Protein AF-A0A3Q4MIQ1-F1 (afdb_monomer)

Mean predicted aligned error: 19.81 Å

Foldseek 3Di:
DDDDDDDDDDDDDDDDDDDDDPPVVVVVVVVVVVVVVVVVVVVVVVVVVVVVVVVVLLVVQVVQQVVLVVVVVVLVVCVVDVPDPDDDDDDDDDDDDDDDDDDPPPPDDPDPVPDDPVCNPPPPPDDDDPDDPPPPPPVCVVVPPPPPVPPPPPPPVPQPQQALVNCDVVLVVLADQDPVSWAADPPPFFAALAPRGGTPGRWATAQPVPDHGNNQTHGNNCCCAAPNDGRNVRSNDNNRHGCVRVVQDQHQVSQVVSSHHRNPDCSVVCVVVVHRHNSVVSVD

Structure (mmCIF, N/CA/C/O backbone):
data_AF-A0A3Q4MIQ1-F1
#
_entry.id   AF-A0A3Q4MIQ1-F1
#
loop_
_atom_site.group_PDB
_atom_site.id
_atom_site.type_symbol
_atom_site.label_atom_id
_atom_site.label_alt_id
_atom_site.label_comp_id
_atom_site.label_asym_id
_atom_site.label_entity_id
_atom_site.label_seq_id
_atom_site.pdbx_PDB_ins_code
_atom_site.Cartn_x
_atom_site.Cartn_y
_atom_site.Cartn_z
_atom_site.occupancy
_atom_site.B_iso_or_equiv
_atom_site.auth_seq_id
_atom_site.auth_comp_id
_atom_site.auth_asym_id
_atom_site.auth_atom_id
_atom_site.pdbx_PDB_model_num
ATOM 1 N N . SER A 1 1 ? -70.141 -36.303 69.736 1.00 29.30 1 SER A N 1
ATOM 2 C CA . SER A 1 1 ? -71.128 -37.327 69.338 1.00 29.30 1 SER A CA 1
ATOM 3 C C . SER A 1 1 ? -71.138 -37.458 67.822 1.00 29.30 1 SER A C 1
ATOM 5 O O . SER A 1 1 ? -70.907 -36.452 67.170 1.00 29.30 1 SER A O 1
ATOM 7 N N . PRO A 1 2 ? -71.245 -38.686 67.291 1.00 46.91 2 PRO A N 1
ATOM 8 C CA . PRO A 1 2 ? -70.186 -39.400 66.544 1.00 46.91 2 PRO A CA 1
ATOM 9 C C . PRO A 1 2 ? -70.619 -39.676 65.075 1.00 46.91 2 PRO A C 1
ATOM 11 O O . PRO A 1 2 ? -71.651 -39.154 64.682 1.00 46.91 2 PRO A O 1
ATOM 14 N N . LYS A 1 3 ? -69.952 -40.396 64.152 1.00 35.66 3 LYS A N 1
ATOM 15 C CA . LYS A 1 3 ? -69.044 -41.579 64.092 1.00 35.66 3 LYS A CA 1
ATOM 16 C C . LYS A 1 3 ? -68.241 -41.460 62.758 1.00 35.66 3 LYS A C 1
ATOM 18 O O . LYS A 1 3 ? -68.811 -40.942 61.808 1.00 35.66 3 LYS A O 1
ATOM 23 N N . LYS A 1 4 ? -66.924 -41.685 62.594 1.00 35.41 4 LYS A N 1
ATOM 24 C CA . LYS A 1 4 ? -66.044 -42.885 62.690 1.00 35.41 4 LYS A CA 1
ATOM 25 C C . LYS A 1 4 ? -66.488 -44.128 61.892 1.00 35.41 4 LYS A C 1
ATOM 27 O O . LYS A 1 4 ? -67.477 -44.724 62.283 1.00 35.41 4 LYS A O 1
ATOM 32 N N . GLU A 1 5 ? -65.689 -44.509 60.878 1.00 34.00 5 GLU A N 1
ATOM 33 C CA . GLU A 1 5 ? -65.002 -45.817 60.637 1.00 34.00 5 GLU A CA 1
ATOM 34 C C . GLU A 1 5 ? -64.254 -45.740 59.265 1.00 34.00 5 GLU A C 1
ATOM 36 O O . GLU A 1 5 ? -64.870 -45.319 58.294 1.00 34.00 5 GLU A O 1
ATOM 41 N N . THR A 1 6 ? -62.909 -45.777 59.099 1.00 33.66 6 THR A N 1
ATOM 42 C CA . THR A 1 6 ? -61.871 -46.862 59.173 1.00 33.66 6 THR A CA 1
ATOM 43 C C . THR A 1 6 ? -62.189 -48.102 58.326 1.00 33.66 6 THR A C 1
ATOM 45 O O . THR A 1 6 ? -63.330 -48.523 58.357 1.00 33.66 6 THR A O 1
ATOM 48 N N . GLN A 1 7 ? -61.312 -48.816 57.601 1.00 33.75 7 GLN A N 1
ATOM 49 C CA . GLN A 1 7 ? -59.876 -48.862 57.219 1.00 33.75 7 GLN A CA 1
ATOM 50 C C . GLN A 1 7 ? -59.818 -49.822 55.980 1.00 33.75 7 GLN A C 1
ATOM 52 O O . GLN A 1 7 ? -60.809 -50.479 55.698 1.00 33.75 7 GLN A O 1
ATOM 57 N N . GLU A 1 8 ? -58.785 -49.897 55.128 1.00 31.19 8 GLU A N 1
ATOM 58 C CA . GLU A 1 8 ? -57.682 -50.875 55.251 1.00 31.19 8 GLU A CA 1
ATOM 59 C C . GLU A 1 8 ? -56.660 -50.753 54.091 1.00 31.19 8 GLU A C 1
ATOM 61 O O . GLU A 1 8 ? -56.985 -50.390 52.962 1.00 31.19 8 GLU A O 1
ATOM 66 N N . LYS A 1 9 ? -55.398 -51.087 54.399 1.00 37.50 9 LYS A N 1
ATOM 67 C CA . LYS A 1 9 ? -54.238 -51.204 53.495 1.00 37.50 9 LYS A CA 1
ATOM 68 C C . LYS A 1 9 ? -54.121 -52.629 52.936 1.00 37.50 9 LYS A C 1
ATOM 70 O O . LYS A 1 9 ? -54.331 -53.571 53.687 1.00 37.50 9 LYS A O 1
ATOM 75 N N . SER A 1 10 ? -53.547 -52.805 51.740 1.00 30.12 10 SER A N 1
ATOM 76 C CA . SER A 1 10 ? -52.655 -53.951 51.455 1.00 30.12 10 SER A CA 1
ATOM 77 C C . SER A 1 10 ? -51.733 -53.718 50.240 1.00 30.12 10 SER A C 1
ATOM 79 O O . SER A 1 10 ? -51.959 -52.847 49.410 1.00 30.12 10 SER A O 1
ATOM 81 N N . VAL A 1 11 ? -50.611 -54.446 50.226 1.00 33.50 11 VAL A N 1
ATOM 82 C CA . VAL A 1 11 ? -49.340 -54.231 49.498 1.00 33.50 11 VAL A CA 1
ATOM 83 C C . VAL A 1 11 ? -49.105 -55.371 48.478 1.00 33.50 11 VAL A C 1
ATOM 85 O O . VAL A 1 11 ? -49.611 -56.464 48.717 1.00 33.50 11 VAL A O 1
ATOM 88 N N . LYS A 1 12 ? -48.187 -55.165 47.496 1.00 31.12 12 LYS A N 1
ATOM 89 C CA . LYS A 1 12 ? -47.403 -56.138 46.649 1.00 31.12 12 LYS A CA 1
ATOM 90 C C . LYS A 1 12 ? -47.970 -56.335 45.219 1.00 31.12 12 LYS A C 1
ATOM 92 O O . LYS A 1 12 ? -49.168 -56.486 45.091 1.00 31.12 12 LYS A O 1
ATOM 97 N N . LYS A 1 13 ? -47.241 -56.392 44.081 1.00 31.81 13 LYS A N 1
ATOM 98 C CA . LYS A 1 13 ? -45.825 -56.624 43.656 1.00 31.81 13 LYS A CA 1
ATOM 99 C C . LYS A 1 13 ? -45.677 -56.216 42.152 1.00 31.81 13 LYS A C 1
ATOM 101 O O . LYS A 1 13 ? -46.689 -56.243 41.459 1.00 31.81 13 LYS A O 1
ATOM 106 N N . PRO A 1 14 ? -44.468 -55.963 41.597 1.00 36.38 14 PRO A N 1
ATOM 107 C CA . PRO A 1 14 ? -44.257 -55.797 40.151 1.00 36.38 14 PRO A CA 1
ATOM 108 C C . PRO A 1 14 ? -43.942 -57.138 39.451 1.00 36.38 14 PRO A C 1
ATOM 110 O O . PRO A 1 14 ? -43.205 -57.969 39.989 1.00 36.38 14 PRO A O 1
ATOM 113 N N . VAL A 1 15 ? -44.483 -57.349 38.244 1.00 35.25 15 VAL A N 1
ATOM 114 C CA . VAL A 1 15 ? -44.225 -58.532 37.397 1.00 35.25 15 VAL A CA 1
ATOM 115 C C . VAL A 1 15 ? -43.177 -58.210 36.323 1.00 35.25 15 VAL A C 1
ATOM 117 O O . VAL A 1 15 ? -43.157 -57.131 35.740 1.00 35.25 15 VAL A O 1
ATOM 120 N N . LYS A 1 16 ? -42.283 -59.185 36.133 1.00 34.78 16 LYS A N 1
ATOM 121 C CA . LYS A 1 16 ? -41.044 -59.206 35.345 1.00 34.78 16 LYS A CA 1
ATOM 122 C C . LYS A 1 16 ? -41.210 -58.873 33.856 1.00 34.78 16 LYS A C 1
ATOM 124 O O . LYS A 1 16 ? -42.189 -59.253 33.221 1.00 34.78 16 LYS A O 1
ATOM 129 N N . GLY A 1 17 ? -40.163 -58.251 33.309 1.00 32.59 17 GLY A N 1
ATOM 130 C CA . GLY A 1 17 ? -40.009 -57.918 31.896 1.00 32.59 17 GLY A CA 1
ATOM 131 C C . GLY A 1 17 ? -39.758 -59.108 30.963 1.00 32.59 17 GLY A C 1
ATOM 132 O O . GLY A 1 17 ? -39.316 -60.181 31.376 1.00 32.59 17 GLY A O 1
ATOM 133 N N . LYS A 1 18 ? -40.010 -58.861 29.673 1.00 36.06 18 LYS A N 1
ATOM 134 C CA . LYS A 1 18 ? -39.534 -59.659 28.537 1.00 36.06 18 LYS A CA 1
ATOM 135 C C . LYS A 1 18 ? -38.405 -58.895 27.841 1.00 36.06 18 LYS A C 1
ATOM 137 O O . LYS A 1 18 ? -38.565 -57.732 27.481 1.00 36.06 18 LYS A O 1
ATOM 142 N N . SER A 1 19 ? -37.265 -59.557 27.683 1.00 39.22 19 SER A N 1
ATOM 143 C CA . SER A 1 19 ? -36.058 -59.062 27.017 1.00 39.22 19 SER A CA 1
ATOM 144 C C . SER A 1 19 ? -36.294 -58.844 25.513 1.00 39.22 19 SER A C 1
ATOM 146 O O . SER A 1 19 ? -36.901 -59.711 24.882 1.00 39.22 19 SER A O 1
ATOM 148 N N . PRO A 1 20 ? -35.773 -57.768 24.893 1.00 42.62 20 PRO A N 1
ATOM 149 C CA . PRO A 1 20 ? -35.758 -57.643 23.440 1.00 42.62 20 PRO A CA 1
ATOM 150 C C . PRO A 1 20 ? -34.784 -58.657 22.824 1.00 42.62 20 PRO A C 1
ATOM 152 O O . PRO A 1 20 ? -33.620 -58.745 23.220 1.00 42.62 20 PRO A O 1
ATOM 155 N N . SER A 1 21 ? -35.276 -59.412 21.847 1.00 46.06 21 SER A N 1
ATOM 156 C CA . SER A 1 21 ? -34.547 -60.381 21.023 1.00 46.06 21 SER A CA 1
ATOM 157 C C . SER A 1 21 ? -33.292 -59.786 20.369 1.00 46.06 21 SER A C 1
ATOM 159 O O . SER A 1 21 ? -33.329 -58.681 19.827 1.00 46.06 21 SER A O 1
ATOM 161 N N . GLN A 1 22 ? -32.202 -60.561 20.340 1.00 49.25 22 GLN A N 1
ATOM 162 C CA . GLN A 1 22 ? -30.859 -60.190 19.858 1.00 49.25 22 GLN A CA 1
ATOM 163 C C . GLN A 1 22 ? -30.751 -59.822 18.358 1.00 49.25 22 GLN A C 1
ATOM 165 O O . GLN A 1 22 ? -29.669 -59.472 17.895 1.00 49.25 22 GLN A O 1
ATOM 170 N N . ILE A 1 23 ? -31.851 -59.834 17.599 1.00 43.41 23 ILE A N 1
ATOM 171 C CA . ILE A 1 23 ? -31.868 -59.582 16.147 1.00 43.41 23 ILE A CA 1
ATOM 172 C C . ILE A 1 23 ? -31.782 -58.075 15.815 1.00 43.41 23 ILE A C 1
ATOM 174 O O . ILE A 1 23 ? -31.231 -57.696 14.784 1.00 43.41 23 ILE A O 1
ATOM 178 N N . SER A 1 24 ? -32.236 -57.178 16.701 1.00 44.56 24 SER A N 1
ATOM 179 C CA . SER A 1 24 ? -32.216 -55.721 16.455 1.00 44.56 24 SER A CA 1
ATOM 180 C C . SER A 1 24 ? -30.844 -55.063 16.657 1.00 44.56 24 SER A C 1
ATOM 182 O O . SER A 1 24 ? -30.567 -54.021 16.062 1.00 44.56 24 SER A O 1
ATOM 184 N N . ARG A 1 25 ? -29.952 -55.686 17.442 1.00 41.62 25 ARG A N 1
ATOM 185 C CA . ARG A 1 25 ? -28.612 -55.149 17.747 1.00 41.62 25 ARG A CA 1
ATOM 186 C C . ARG A 1 25 ? -27.622 -55.296 16.586 1.00 41.62 25 ARG A C 1
ATOM 188 O O . ARG A 1 25 ? -26.725 -54.471 16.458 1.00 41.62 25 ARG A O 1
ATOM 195 N N . GLY A 1 26 ? -27.796 -56.299 15.721 1.00 42.03 26 GLY A N 1
ATOM 196 C CA . GLY A 1 26 ? -26.953 -56.486 14.532 1.00 42.03 26 GLY A CA 1
ATOM 197 C C . GLY A 1 26 ? -27.207 -55.426 13.458 1.00 42.03 26 GLY A C 1
ATOM 198 O O . GLY A 1 26 ? -26.267 -54.849 12.922 1.00 42.03 26 GLY A O 1
ATOM 199 N N . ARG A 1 27 ? -28.479 -55.090 13.202 1.00 43.69 27 ARG A N 1
ATOM 200 C CA . ARG A 1 27 ? -28.872 -54.126 12.158 1.00 43.69 27 ARG A CA 1
ATOM 201 C C . ARG A 1 27 ? -28.481 -52.682 12.490 1.00 43.69 27 ARG A C 1
ATOM 203 O O . ARG A 1 27 ? -28.113 -51.940 11.589 1.00 43.69 27 ARG A O 1
ATOM 210 N N . GLN A 1 28 ? -28.519 -52.295 13.767 1.00 49.03 28 GLN A N 1
ATOM 211 C CA . GLN A 1 28 ? -28.032 -50.982 14.213 1.00 49.03 28 GLN A CA 1
ATOM 212 C C . GLN A 1 28 ? -26.503 -50.874 14.152 1.00 49.03 28 GLN A C 1
ATOM 214 O O . GLN A 1 28 ? -25.997 -49.829 13.766 1.00 49.03 28 GLN A O 1
ATOM 219 N N . LYS A 1 29 ? -25.775 -51.958 14.454 1.00 47.22 29 LYS A N 1
ATOM 220 C CA . LYS A 1 29 ? -24.306 -51.984 14.403 1.00 47.22 29 LYS A CA 1
ATOM 221 C C . LYS A 1 29 ? -23.758 -51.976 12.969 1.00 47.22 29 LYS A C 1
ATOM 223 O O . LYS A 1 29 ? -22.720 -51.379 12.725 1.00 47.22 29 LYS A O 1
ATOM 228 N N . VAL A 1 30 ? -24.464 -52.607 12.026 1.00 56.03 30 VAL A N 1
ATOM 229 C CA . VAL A 1 30 ? -24.136 -52.542 10.588 1.00 56.03 30 VAL A CA 1
ATOM 230 C C . VAL A 1 30 ? -24.431 -51.153 10.022 1.00 56.03 30 VAL A C 1
ATOM 232 O O . VAL A 1 30 ? -23.632 -50.644 9.252 1.00 56.03 30 VAL A O 1
ATOM 235 N N . LYS A 1 31 ? -25.530 -50.513 10.442 1.00 51.16 31 LYS A N 1
ATOM 236 C CA . LYS A 1 31 ? -25.862 -49.154 10.000 1.00 51.16 31 LYS A CA 1
ATOM 237 C C . LYS A 1 31 ? -24.879 -48.107 10.541 1.00 51.16 31 LYS A C 1
ATOM 239 O O . LYS A 1 31 ? -24.403 -47.301 9.765 1.00 51.16 31 LYS A O 1
ATOM 244 N N . GLN A 1 32 ? -24.494 -48.196 11.819 1.00 55.47 32 GLN A N 1
ATOM 245 C CA . GLN A 1 32 ? -23.452 -47.333 12.396 1.00 55.47 32 GLN A CA 1
ATOM 246 C C . GLN A 1 32 ? -22.096 -47.501 11.703 1.00 55.47 32 GLN A C 1
ATOM 248 O O . GLN A 1 32 ? -21.464 -46.503 11.404 1.00 55.47 32 GLN A O 1
ATOM 253 N N . LYS A 1 33 ? -21.688 -48.735 11.373 1.00 55.28 33 LYS A N 1
ATOM 254 C CA . LYS A 1 33 ? -20.461 -48.967 10.596 1.00 55.28 33 LYS A CA 1
ATOM 255 C C . LYS A 1 33 ? -20.515 -48.388 9.183 1.00 55.28 33 LYS A C 1
ATOM 257 O O . LYS A 1 33 ? -19.523 -47.856 8.723 1.00 55.28 33 LYS A O 1
ATOM 262 N N . GLN A 1 34 ? -21.658 -48.497 8.506 1.00 56.91 34 GLN A N 1
ATOM 263 C CA . GLN A 1 34 ? -21.832 -47.946 7.158 1.00 56.91 34 GLN A CA 1
ATOM 264 C C . GLN A 1 34 ? -21.894 -46.416 7.145 1.00 56.91 34 GLN A C 1
ATOM 266 O O . GLN A 1 34 ? -21.522 -45.810 6.148 1.00 56.91 34 GLN A O 1
ATOM 271 N N . ASP A 1 35 ? -22.395 -45.803 8.219 1.00 55.53 35 ASP A N 1
ATOM 272 C CA . ASP A 1 35 ? -22.405 -44.350 8.377 1.00 55.53 35 ASP A CA 1
ATOM 273 C C . ASP A 1 35 ? -20.990 -43.837 8.749 1.00 55.53 35 ASP A C 1
ATOM 275 O O . ASP A 1 35 ? -20.563 -42.829 8.202 1.00 55.53 35 ASP A O 1
ATOM 279 N N . GLU A 1 36 ? -20.227 -44.571 9.576 1.00 56.53 36 GLU A N 1
ATOM 280 C CA . GLU A 1 36 ? -18.812 -44.277 9.891 1.00 56.53 36 GLU A CA 1
ATOM 281 C C . GLU A 1 36 ? -17.886 -44.446 8.668 1.00 56.53 36 GLU A C 1
ATOM 283 O O . GLU A 1 36 ? -17.094 -43.556 8.386 1.00 56.53 36 GLU A O 1
ATOM 288 N N . GLU A 1 37 ? -18.020 -45.532 7.894 1.00 59.44 37 GLU A N 1
ATOM 289 C CA . GLU A 1 37 ? -17.230 -45.759 6.665 1.00 59.44 37 GLU A CA 1
ATOM 290 C C . GLU A 1 37 ? -17.514 -44.689 5.593 1.00 59.44 37 GLU A C 1
ATOM 292 O O . GLU A 1 37 ? -16.610 -44.286 4.868 1.00 59.44 37 GLU A O 1
ATOM 297 N N . LYS A 1 38 ? -18.750 -44.176 5.519 1.00 58.19 38 LYS A N 1
ATOM 298 C CA . LYS A 1 38 ? -19.099 -43.061 4.624 1.00 58.19 38 LYS A CA 1
ATOM 299 C C . LYS A 1 38 ? -18.544 -41.720 5.085 1.00 58.19 38 LYS A C 1
ATOM 301 O O . LYS A 1 38 ? -18.150 -40.923 4.243 1.00 58.19 38 LYS A O 1
ATOM 306 N N . GLU A 1 39 ? -18.545 -41.449 6.390 1.00 56.31 39 GLU A N 1
ATOM 307 C CA . GLU A 1 39 ? -17.916 -40.238 6.932 1.00 56.31 39 GLU A CA 1
ATOM 308 C C . GLU A 1 39 ? -16.393 -40.264 6.723 1.00 56.31 39 GLU A C 1
ATOM 310 O O . GLU A 1 39 ? -15.816 -39.226 6.407 1.00 56.31 39 GLU A O 1
ATOM 315 N N . GLU A 1 40 ? -15.756 -41.436 6.832 1.00 58.59 40 GLU A N 1
ATOM 316 C CA . GLU A 1 40 ? -14.326 -41.616 6.543 1.00 58.59 40 GLU A CA 1
ATOM 317 C C . GLU A 1 40 ? -14.004 -41.427 5.048 1.00 58.59 40 GLU A C 1
ATOM 319 O O . GLU A 1 40 ? -13.091 -40.664 4.736 1.00 58.59 40 GLU A O 1
ATOM 324 N N . GLU A 1 41 ? -14.776 -42.016 4.122 1.00 56.66 41 GLU A N 1
ATOM 325 C CA . GLU A 1 41 ? -14.603 -41.781 2.672 1.00 56.66 41 GLU A CA 1
ATOM 326 C C . GLU A 1 41 ? -14.836 -40.304 2.295 1.00 56.66 41 GLU A C 1
ATOM 328 O O . GLU A 1 41 ? -14.050 -39.718 1.551 1.00 56.66 41 GLU A O 1
ATOM 333 N N . GLU A 1 42 ? -15.862 -39.653 2.858 1.00 54.88 42 GLU A N 1
ATOM 334 C CA . GLU A 1 42 ? -16.121 -38.228 2.615 1.00 54.88 42 GLU A CA 1
ATOM 335 C C . GLU A 1 42 ? -15.035 -37.302 3.186 1.00 54.88 42 GLU A C 1
ATOM 337 O O . GLU A 1 42 ? -14.923 -36.151 2.747 1.00 54.88 42 GLU A O 1
ATOM 342 N N . ASP A 1 43 ? -14.297 -37.720 4.213 1.00 59.84 43 ASP A N 1
ATOM 343 C CA . ASP A 1 43 ? -13.169 -36.957 4.751 1.00 59.84 43 ASP A CA 1
ATOM 344 C C . ASP A 1 43 ? -11.884 -37.218 3.947 1.00 59.84 43 ASP A C 1
ATOM 346 O O . ASP A 1 43 ? -11.147 -36.263 3.686 1.00 59.84 43 ASP A O 1
ATOM 350 N N . GLU A 1 44 ? -11.657 -38.443 3.458 1.00 63.22 44 GLU A N 1
ATOM 351 C CA . GLU A 1 44 ? -10.561 -38.760 2.527 1.00 63.22 44 GLU A CA 1
ATOM 352 C C . GLU A 1 44 ? -10.702 -38.007 1.192 1.00 63.22 44 GLU A C 1
ATOM 354 O O . GLU A 1 44 ? -9.740 -37.371 0.748 1.00 63.22 44 GLU A O 1
ATOM 359 N N . ASP A 1 45 ? -11.904 -37.964 0.607 1.00 64.50 45 ASP A N 1
ATOM 360 C CA . ASP A 1 45 ? -12.185 -37.213 -0.626 1.00 64.50 45 ASP A CA 1
ATOM 361 C C . ASP A 1 45 ? -11.915 -35.706 -0.448 1.00 64.50 45 ASP A C 1
ATOM 363 O O . ASP A 1 45 ? -11.329 -35.049 -1.316 1.00 64.50 45 ASP A O 1
ATOM 367 N N . LYS A 1 46 ? -12.285 -35.136 0.710 1.00 64.25 46 LYS A N 1
ATOM 368 C CA . LYS A 1 46 ? -11.995 -33.727 1.038 1.00 64.25 46 LYS A CA 1
ATOM 369 C C . LYS A 1 46 ? -10.498 -33.480 1.213 1.00 64.25 46 LYS A C 1
ATOM 371 O O . LYS A 1 46 ? -10.004 -32.435 0.781 1.00 64.25 46 LYS A O 1
ATOM 376 N N . GLU A 1 47 ? -9.772 -34.400 1.847 1.00 66.69 47 GLU A N 1
ATOM 377 C CA . GLU A 1 47 ? -8.320 -34.294 2.011 1.00 66.69 47 GLU A CA 1
ATOM 378 C C . GLU A 1 47 ? -7.588 -34.401 0.664 1.00 66.69 47 GLU A C 1
ATOM 380 O O . GLU A 1 47 ? -6.657 -33.625 0.406 1.00 66.69 47 GLU A O 1
ATOM 385 N N . GLU A 1 48 ? -8.034 -35.286 -0.231 1.00 68.19 48 GLU A N 1
ATOM 386 C CA . GLU A 1 48 ? -7.469 -35.435 -1.573 1.00 68.19 48 GLU A CA 1
ATOM 387 C C . GLU A 1 48 ? -7.786 -34.221 -2.466 1.00 68.19 48 GLU A C 1
ATOM 389 O O . GLU A 1 48 ? -6.899 -33.713 -3.170 1.00 68.19 48 GLU A O 1
ATOM 394 N N . GLU A 1 49 ? -8.998 -33.660 -2.380 1.00 69.81 49 GLU A N 1
ATOM 395 C CA . GLU A 1 49 ? -9.352 -32.401 -3.044 1.00 69.81 49 GLU A CA 1
ATOM 396 C C . GLU A 1 49 ? -8.536 -31.208 -2.516 1.00 69.81 49 GLU A C 1
ATOM 398 O O . GLU A 1 49 ? -8.021 -30.409 -3.314 1.00 69.81 49 GLU A O 1
ATOM 403 N N . GLU A 1 50 ? -8.353 -31.084 -1.195 1.00 73.00 50 GLU A N 1
ATOM 404 C CA . GLU A 1 50 ? -7.510 -30.040 -0.597 1.00 73.00 50 GLU A CA 1
ATOM 405 C C . GLU A 1 50 ? -6.042 -30.185 -1.027 1.00 73.00 50 GLU A C 1
ATOM 407 O O . GLU A 1 50 ? -5.386 -29.182 -1.352 1.00 73.00 50 GLU A O 1
ATOM 412 N N . LEU A 1 51 ? -5.525 -31.416 -1.088 1.00 75.56 51 LEU A N 1
ATOM 413 C CA . LEU A 1 51 ? -4.175 -31.713 -1.562 1.00 75.56 51 LEU A CA 1
ATOM 414 C C . LEU A 1 51 ? -4.028 -31.368 -3.051 1.00 75.56 51 LEU A C 1
ATOM 416 O O . LEU A 1 51 ? -3.091 -30.658 -3.429 1.00 75.56 51 LEU A O 1
ATOM 420 N N . SER A 1 52 ? -4.986 -31.774 -3.886 1.00 84.81 52 SER A N 1
ATOM 421 C CA . SER A 1 52 ? -5.054 -31.446 -5.317 1.00 84.81 52 SER A CA 1
ATOM 422 C C . SER A 1 52 ? -5.092 -29.933 -5.546 1.00 84.81 52 SER A C 1
ATOM 424 O O . SER A 1 52 ? -4.338 -29.393 -6.364 1.00 84.81 52 SER A O 1
ATOM 426 N N . HIS A 1 53 ? -5.910 -29.207 -4.782 1.00 85.62 53 HIS A N 1
ATOM 427 C CA . HIS A 1 53 ? -5.974 -27.748 -4.831 1.00 85.62 53 HIS A CA 1
ATOM 428 C C . HIS A 1 53 ? -4.656 -27.097 -4.373 1.00 85.62 53 HIS A C 1
ATOM 430 O O . HIS A 1 53 ? -4.181 -26.142 -5.000 1.00 85.62 53 HIS A O 1
ATOM 436 N N . SER A 1 54 ? -4.022 -27.632 -3.327 1.00 80.88 54 SER A N 1
ATOM 437 C CA . SER A 1 54 ? -2.722 -27.171 -2.827 1.00 80.88 54 SER A CA 1
ATOM 438 C C . SER A 1 54 ? -1.603 -27.356 -3.860 1.00 80.88 54 SER A C 1
ATOM 440 O O . SER A 1 54 ? -0.828 -26.424 -4.104 1.00 80.88 54 SER A O 1
ATOM 442 N N . LEU A 1 55 ? -1.558 -28.510 -4.535 1.00 84.62 55 LEU A N 1
ATOM 443 C CA . LEU A 1 55 ? -0.605 -28.796 -5.611 1.00 84.62 55 LEU A CA 1
ATOM 444 C C . LEU A 1 55 ? -0.825 -27.869 -6.812 1.00 84.62 55 LEU A C 1
ATOM 446 O O . LEU A 1 55 ? 0.107 -27.177 -7.227 1.00 84.62 55 LEU A O 1
ATOM 450 N N . LYS A 1 56 ? -2.073 -27.725 -7.279 1.00 86.88 56 LYS A N 1
ATOM 451 C CA . LYS A 1 56 ? -2.435 -26.776 -8.351 1.00 86.88 56 LYS A CA 1
ATOM 452 C C . LYS A 1 56 ? -2.015 -25.344 -8.010 1.00 86.88 56 LYS A C 1
ATOM 454 O O . LYS A 1 56 ? -1.520 -24.611 -8.868 1.00 86.88 56 LYS A O 1
ATOM 459 N N . LYS A 1 57 ? -2.190 -24.920 -6.754 1.00 84.38 57 LYS A N 1
ATOM 460 C CA . LYS A 1 57 ? -1.762 -23.595 -6.282 1.00 84.38 57 LYS A CA 1
ATOM 461 C C . LYS A 1 57 ? -0.241 -23.458 -6.263 1.00 84.38 57 LYS A C 1
ATOM 463 O O . LYS A 1 57 ? 0.283 -22.424 -6.679 1.00 84.38 57 LYS A O 1
ATOM 468 N N . ARG A 1 58 ? 0.476 -24.487 -5.807 1.00 83.69 58 ARG A N 1
ATOM 469 C CA . ARG A 1 58 ? 1.942 -24.524 -5.828 1.00 83.69 58 ARG A CA 1
ATOM 470 C C . ARG A 1 58 ? 2.476 -24.404 -7.255 1.00 83.69 58 ARG A C 1
ATOM 472 O O . ARG A 1 58 ? 3.391 -23.613 -7.471 1.00 83.69 58 ARG A O 1
ATOM 479 N N . ASP A 1 59 ? 1.892 -25.114 -8.212 1.00 85.81 59 ASP A N 1
ATOM 480 C CA . ASP A 1 59 ? 2.334 -25.075 -9.609 1.00 85.81 59 ASP A CA 1
ATOM 481 C C . ASP A 1 59 ? 2.113 -23.701 -10.240 1.00 85.81 59 ASP A C 1
ATOM 483 O O . ASP A 1 59 ? 3.034 -23.152 -10.851 1.00 85.81 59 ASP A O 1
ATOM 487 N N . LYS A 1 60 ? 0.950 -23.083 -9.993 1.00 86.75 60 LYS A N 1
ATOM 488 C CA . LYS A 1 60 ? 0.685 -21.688 -10.384 1.00 86.75 60 LYS A CA 1
ATOM 489 C C . LYS A 1 60 ? 1.724 -20.734 -9.796 1.00 86.75 60 LYS A C 1
ATOM 491 O O . LYS A 1 60 ? 2.312 -19.941 -10.524 1.00 86.75 60 LYS A O 1
ATOM 496 N N . ASN A 1 61 ? 2.033 -20.864 -8.505 1.00 87.69 61 ASN A N 1
ATOM 497 C CA . ASN A 1 61 ? 3.069 -20.051 -7.867 1.00 87.69 61 ASN A CA 1
ATOM 498 C C . ASN A 1 61 ? 4.449 -20.260 -8.504 1.00 87.69 61 ASN A C 1
ATOM 500 O O . ASN A 1 61 ? 5.186 -19.296 -8.696 1.00 87.69 61 ASN A O 1
ATOM 504 N N . ILE A 1 62 ? 4.818 -21.500 -8.841 1.00 85.69 62 ILE A N 1
ATOM 505 C CA . ILE A 1 62 ? 6.089 -21.798 -9.515 1.00 85.69 62 ILE A CA 1
ATOM 506 C C . ILE A 1 62 ? 6.129 -21.129 -10.894 1.00 85.69 62 ILE A C 1
ATOM 508 O O . ILE A 1 62 ? 7.148 -20.528 -11.242 1.00 85.69 62 ILE A O 1
ATOM 512 N N . GLN A 1 63 ? 5.046 -21.208 -11.667 1.00 86.06 63 GLN A N 1
ATOM 513 C CA . GLN A 1 63 ? 4.944 -20.565 -12.980 1.00 86.06 63 GLN A CA 1
ATOM 514 C C . GLN A 1 63 ? 5.059 -19.040 -12.872 1.00 86.06 63 GLN A C 1
ATOM 516 O O . GLN A 1 63 ? 5.902 -18.443 -13.542 1.00 86.06 63 GLN A O 1
ATOM 521 N N . GLU A 1 64 ? 4.302 -18.416 -11.969 1.00 84.38 64 GLU A N 1
ATOM 522 C CA . GLU A 1 64 ? 4.378 -16.974 -11.719 1.00 84.38 64 GLU A CA 1
ATOM 523 C C . GLU A 1 64 ? 5.770 -16.543 -11.238 1.00 84.38 64 GLU A C 1
ATOM 525 O O . GLU A 1 64 ? 6.276 -15.493 -11.629 1.00 84.38 64 GLU A O 1
ATOM 530 N N . ASN A 1 65 ? 6.431 -17.355 -10.410 1.00 85.81 65 ASN A N 1
ATOM 531 C CA . ASN A 1 65 ? 7.787 -17.083 -9.935 1.00 85.81 65 ASN A CA 1
ATOM 532 C C . ASN A 1 65 ? 8.802 -17.107 -11.069 1.00 85.81 65 ASN A C 1
ATOM 534 O O . ASN A 1 65 ? 9.658 -16.222 -11.140 1.00 85.81 65 ASN A O 1
ATOM 538 N N . LYS A 1 66 ? 8.684 -18.086 -11.971 1.00 85.06 66 LYS A N 1
ATOM 539 C CA . LYS A 1 66 ? 9.497 -18.151 -13.188 1.00 85.06 66 LYS A CA 1
ATOM 540 C C . LYS A 1 66 ? 9.247 -16.923 -14.061 1.00 85.06 66 LYS A C 1
ATOM 542 O O . LYS A 1 66 ? 10.213 -16.253 -14.411 1.00 85.06 66 LYS A O 1
ATOM 547 N N . ALA A 1 67 ? 7.986 -16.577 -14.331 1.00 83.69 67 ALA A N 1
ATOM 548 C CA . ALA A 1 67 ? 7.624 -15.408 -15.138 1.00 83.69 67 ALA A CA 1
ATOM 549 C C . ALA A 1 67 ? 8.174 -14.105 -14.540 1.00 83.69 67 ALA A C 1
ATOM 551 O O . ALA A 1 67 ? 8.852 -13.340 -15.220 1.00 83.69 67 ALA A O 1
ATOM 552 N N . MET A 1 68 ? 7.986 -13.900 -13.236 1.00 83.00 68 MET A N 1
ATOM 553 C CA . MET A 1 68 ? 8.503 -12.733 -12.523 1.00 83.00 68 MET A CA 1
ATOM 554 C C . MET A 1 68 ? 10.027 -12.671 -12.521 1.00 83.00 68 MET A C 1
ATOM 556 O O . MET A 1 68 ? 10.591 -11.591 -12.674 1.00 83.00 68 MET A O 1
ATOM 560 N N . SER A 1 69 ? 10.709 -13.805 -12.352 1.00 78.88 69 SER A N 1
ATOM 561 C CA . SER A 1 69 ? 12.170 -13.847 -12.416 1.00 78.88 69 SER A CA 1
ATOM 562 C C . SER A 1 69 ? 12.670 -13.503 -13.817 1.00 78.88 69 SER A C 1
ATOM 564 O O . SER A 1 69 ? 13.594 -12.704 -13.947 1.00 78.88 69 SER A O 1
ATOM 566 N N . VAL A 1 70 ? 12.051 -14.065 -14.859 1.00 81.81 70 VAL A N 1
ATOM 567 C CA . VAL A 1 70 ? 12.374 -13.747 -16.257 1.00 81.81 70 VAL A CA 1
ATOM 568 C C . VAL A 1 70 ? 12.150 -12.264 -16.517 1.00 81.81 70 VAL A C 1
ATOM 570 O O . VAL A 1 70 ? 13.054 -11.600 -17.004 1.00 81.81 70 VAL A O 1
ATOM 573 N N . PHE A 1 71 ? 11.006 -11.721 -16.112 1.00 80.06 71 PHE A N 1
ATOM 574 C CA . PHE A 1 71 ? 10.678 -10.310 -16.272 1.00 80.06 71 PHE A CA 1
ATOM 575 C C . PHE A 1 71 ? 11.693 -9.377 -15.600 1.00 80.06 71 PHE A C 1
ATOM 577 O O . PHE A 1 71 ? 12.124 -8.388 -16.188 1.00 80.06 71 PHE A O 1
ATOM 584 N N . LEU A 1 72 ? 12.127 -9.686 -14.376 1.00 77.19 72 LEU A N 1
ATOM 585 C CA . LEU A 1 72 ? 13.171 -8.902 -13.713 1.00 77.19 72 LEU A CA 1
ATOM 586 C C . LEU A 1 72 ? 14.499 -8.977 -14.478 1.00 77.19 72 LEU A C 1
ATOM 588 O O . LEU A 1 72 ? 15.148 -7.951 -14.678 1.00 77.19 72 LEU A O 1
ATOM 592 N N . LEU A 1 73 ? 14.892 -10.171 -14.926 1.00 78.38 73 LEU A N 1
ATOM 593 C CA . LEU A 1 73 ? 16.138 -10.378 -15.663 1.00 78.38 73 LEU A CA 1
ATOM 594 C C . LEU A 1 73 ? 16.126 -9.687 -17.032 1.00 78.38 73 LEU A C 1
ATOM 596 O O . LEU A 1 73 ? 17.105 -9.028 -17.373 1.00 78.38 73 LEU A O 1
ATOM 600 N N . THR A 1 74 ? 15.032 -9.765 -17.794 1.00 75.81 74 THR A N 1
ATOM 601 C CA . THR A 1 74 ? 14.920 -9.106 -19.107 1.00 75.81 74 THR A CA 1
ATOM 602 C C . THR A 1 74 ? 15.021 -7.591 -18.981 1.00 75.81 74 THR A C 1
ATOM 604 O O . THR A 1 74 ? 15.731 -6.957 -19.759 1.00 75.81 74 THR A O 1
ATOM 607 N N . ASN A 1 75 ? 14.392 -7.006 -17.962 1.00 71.31 75 ASN A N 1
ATOM 608 C CA . ASN A 1 75 ? 14.488 -5.573 -17.701 1.00 71.31 75 ASN A CA 1
ATOM 609 C C . ASN A 1 75 ? 15.892 -5.148 -17.235 1.00 71.31 75 ASN A C 1
ATOM 611 O O . ASN A 1 75 ? 16.366 -4.087 -17.639 1.00 71.31 75 ASN A O 1
ATOM 615 N N . ILE A 1 76 ? 16.588 -5.966 -16.432 1.00 73.69 76 ILE A N 1
ATOM 616 C CA . ILE A 1 76 ? 17.994 -5.708 -16.069 1.00 73.69 76 ILE A CA 1
ATOM 617 C C . ILE A 1 76 ? 18.880 -5.750 -17.321 1.00 73.69 76 ILE A C 1
ATOM 619 O O . ILE A 1 76 ? 19.688 -4.846 -17.527 1.00 73.69 76 ILE A O 1
ATOM 623 N N . VAL A 1 77 ? 18.708 -6.754 -18.185 1.00 71.56 77 VAL A N 1
ATOM 624 C CA . VAL A 1 77 ? 19.452 -6.863 -19.450 1.00 71.56 77 VAL A CA 1
ATOM 625 C C . VAL A 1 77 ? 19.171 -5.658 -20.351 1.00 71.56 77 VAL A C 1
ATOM 627 O O . VAL A 1 77 ? 20.108 -5.080 -20.894 1.00 71.56 77 VAL A O 1
ATOM 630 N N . PHE A 1 78 ? 17.916 -5.214 -20.453 1.00 64.38 78 PHE A N 1
ATOM 631 C CA . PHE A 1 78 ? 17.548 -4.028 -21.231 1.00 64.38 78 PHE A CA 1
ATOM 632 C C . PHE A 1 78 ? 18.166 -2.734 -20.673 1.00 64.38 78 PHE A C 1
ATOM 634 O O . PHE A 1 78 ? 18.617 -1.885 -21.440 1.00 64.38 78 PHE A O 1
ATOM 641 N N . ALA A 1 79 ? 18.239 -2.593 -19.346 1.00 64.44 79 ALA A N 1
ATOM 642 C CA . ALA A 1 79 ? 18.868 -1.444 -18.696 1.00 64.44 79 ALA A CA 1
ATOM 643 C C . ALA A 1 79 ? 20.400 -1.419 -18.865 1.00 64.44 79 ALA A C 1
ATOM 645 O O . ALA A 1 79 ? 20.984 -0.342 -18.977 1.00 64.44 79 ALA A O 1
ATOM 646 N N . LEU A 1 80 ? 21.052 -2.587 -18.892 1.00 68.31 80 LEU A N 1
ATOM 647 C CA . LEU A 1 80 ? 22.503 -2.713 -19.087 1.00 68.31 80 LEU A CA 1
ATOM 648 C C . LEU A 1 80 ? 22.917 -2.626 -20.563 1.00 68.31 80 LEU A C 1
ATOM 650 O O . LEU A 1 80 ? 24.007 -2.144 -20.868 1.00 68.31 80 LEU A O 1
ATOM 654 N N . PHE A 1 81 ? 22.041 -3.042 -21.477 1.00 63.19 81 PHE A N 1
ATOM 655 C CA . PHE A 1 81 ? 22.262 -3.010 -22.921 1.00 63.19 81 PHE A CA 1
ATOM 656 C C . PHE A 1 81 ? 21.123 -2.262 -23.624 1.00 63.19 81 PHE A C 1
ATOM 658 O O . PHE A 1 81 ? 20.332 -2.874 -24.350 1.00 63.19 81 PHE A O 1
ATOM 665 N N . PRO A 1 82 ? 21.019 -0.931 -23.446 1.00 53.69 82 PRO A N 1
ATOM 666 C CA . PRO A 1 82 ? 20.040 -0.150 -24.177 1.00 53.69 82 PRO A CA 1
ATOM 667 C C . PRO A 1 82 ? 20.347 -0.269 -25.672 1.00 53.69 82 PRO A C 1
ATOM 669 O O . PRO A 1 82 ? 21.372 0.220 -26.156 1.00 53.69 82 PRO A O 1
ATOM 672 N N . GLN A 1 83 ? 19.457 -0.931 -26.415 1.00 53.28 83 GLN A N 1
ATOM 673 C CA . GLN A 1 83 ? 19.480 -0.923 -27.874 1.00 53.28 83 GLN A CA 1
ATOM 674 C C . GLN A 1 83 ? 19.419 0.543 -28.306 1.00 53.28 83 GLN A C 1
ATOM 676 O O . GLN A 1 83 ? 18.409 1.221 -28.102 1.00 53.28 83 GLN A O 1
ATOM 681 N N . LYS A 1 84 ? 20.543 1.061 -28.814 1.00 41.66 84 LYS A N 1
ATOM 682 C CA . LYS A 1 84 ? 20.714 2.465 -29.193 1.00 41.66 84 LYS A CA 1
ATOM 683 C C . LYS A 1 84 ? 19.651 2.845 -30.226 1.00 41.66 84 LYS A C 1
ATOM 685 O O . LYS A 1 84 ? 19.861 2.682 -31.425 1.00 41.66 84 LYS A O 1
ATOM 690 N N . LYS A 1 85 ? 18.532 3.425 -29.790 1.00 44.88 85 LYS A N 1
ATOM 691 C CA . LYS A 1 85 ? 17.705 4.235 -30.685 1.00 44.88 85 LYS A CA 1
ATOM 692 C C . LYS A 1 85 ? 18.510 5.496 -30.979 1.00 44.88 85 LYS A C 1
ATOM 694 O O . LYS A 1 85 ? 18.745 6.305 -30.084 1.00 44.88 85 LYS A O 1
ATOM 699 N N . LYS A 1 86 ? 18.981 5.622 -32.224 1.00 40.62 86 LYS A N 1
ATOM 700 C CA . LYS A 1 86 ? 19.623 6.834 -32.740 1.00 40.62 86 LYS A CA 1
ATOM 701 C C . LYS A 1 86 ? 18.654 8.005 -32.541 1.00 40.62 86 LYS A C 1
ATOM 703 O O . LYS A 1 86 ? 17.703 8.152 -33.300 1.00 40.62 86 LYS A O 1
ATOM 708 N N . ARG A 1 87 ? 18.880 8.827 -31.517 1.00 42.56 87 ARG A N 1
ATOM 709 C CA . ARG A 1 87 ? 18.407 10.213 -31.498 1.00 42.56 87 ARG A CA 1
ATOM 710 C C . ARG A 1 87 ? 19.602 11.091 -31.834 1.00 42.56 87 ARG A C 1
ATOM 712 O O . ARG A 1 87 ? 20.658 10.951 -31.222 1.00 42.56 87 ARG A O 1
ATOM 719 N N . LEU A 1 88 ? 19.435 11.939 -32.844 1.00 41.72 88 LEU A N 1
ATOM 720 C CA . LEU A 1 88 ? 20.380 12.997 -33.180 1.00 41.72 88 LEU A CA 1
ATOM 721 C C . LEU A 1 88 ? 20.454 13.944 -31.975 1.00 41.72 88 LEU A C 1
ATOM 723 O O . LEU A 1 88 ? 19.448 14.546 -31.611 1.00 41.72 88 LEU A O 1
ATOM 727 N N . SER A 1 89 ? 21.612 14.017 -31.320 1.00 46.66 89 SER A N 1
ATOM 728 C CA . SER A 1 89 ? 21.889 15.021 -30.292 1.00 46.66 89 SER A CA 1
ATOM 729 C C . SER A 1 89 ? 22.855 16.055 -30.853 1.00 46.66 89 SER A C 1
ATOM 731 O O . SER A 1 89 ? 23.953 15.693 -31.291 1.00 46.66 89 SER A O 1
ATOM 733 N N . GLU A 1 90 ? 22.484 17.328 -30.783 1.00 46.50 90 GLU A N 1
ATOM 734 C CA . GLU A 1 90 ? 23.426 18.432 -30.934 1.00 46.50 90 GLU A CA 1
ATOM 735 C C . GLU A 1 90 ? 24.442 18.405 -29.784 1.00 46.50 90 GLU A C 1
ATOM 737 O O . GLU A 1 90 ? 24.114 18.152 -28.622 1.00 46.50 90 GLU A O 1
ATOM 742 N N . ARG A 1 91 ? 25.718 18.588 -30.136 1.00 41.81 91 ARG A N 1
ATOM 743 C CA . ARG A 1 91 ? 26.858 18.525 -29.216 1.00 41.81 91 ARG A CA 1
ATOM 744 C C . ARG A 1 91 ? 26.917 19.791 -28.360 1.00 41.81 91 ARG A C 1
ATOM 746 O O . ARG A 1 91 ? 27.143 20.870 -28.894 1.00 41.81 91 ARG A O 1
ATOM 753 N N . ALA A 1 92 ? 26.878 19.634 -27.038 1.00 41.38 92 ALA A N 1
ATOM 754 C CA . ALA A 1 92 ? 27.405 20.623 -26.098 1.00 41.38 92 ALA A CA 1
ATOM 755 C C . ALA A 1 92 ? 28.676 20.071 -25.429 1.00 41.38 92 ALA A C 1
ATOM 757 O O . ALA A 1 92 ? 28.714 18.932 -24.961 1.00 41.38 92 ALA A O 1
ATOM 758 N N . THR A 1 93 ? 29.741 20.869 -25.448 1.00 49.38 93 THR A N 1
ATOM 759 C CA . THR A 1 93 ? 31.095 20.530 -24.987 1.00 49.38 93 THR A CA 1
ATOM 760 C C . THR A 1 93 ? 31.227 20.580 -23.455 1.00 49.38 93 THR A C 1
ATOM 762 O O . THR A 1 93 ? 30.555 21.381 -22.802 1.00 49.38 93 THR A O 1
ATOM 765 N N . PRO A 1 94 ? 32.112 19.770 -22.838 1.00 43.06 94 PRO A N 1
ATOM 766 C CA . PRO A 1 94 ? 32.289 19.768 -21.390 1.00 43.06 94 PRO A CA 1
ATOM 767 C C . PRO A 1 94 ? 33.290 20.854 -20.963 1.00 43.06 94 PRO A C 1
ATOM 769 O O . PRO A 1 94 ? 34.455 20.837 -21.363 1.00 43.06 94 PRO A O 1
ATOM 772 N N . LYS A 1 95 ? 32.866 21.793 -20.107 1.00 42.44 95 LYS A N 1
ATOM 773 C CA . LYS A 1 95 ? 33.788 22.711 -19.416 1.00 42.44 95 LYS A CA 1
ATOM 774 C C . LYS A 1 95 ? 34.396 22.023 -18.190 1.00 42.44 95 LYS A C 1
ATOM 776 O O . LYS A 1 95 ? 33.685 21.632 -17.268 1.00 42.44 95 LYS A O 1
ATOM 781 N N . LYS A 1 96 ? 35.730 21.918 -18.181 1.00 39.28 96 LYS A N 1
ATOM 782 C CA . LYS A 1 96 ? 36.562 21.533 -17.029 1.00 39.28 96 LYS A CA 1
ATOM 783 C C . LYS A 1 96 ? 36.370 22.536 -15.882 1.00 39.28 96 LYS A C 1
ATOM 785 O O . LYS A 1 96 ? 36.600 23.728 -16.075 1.00 39.28 96 LYS A O 1
ATOM 790 N N . ARG A 1 97 ? 36.029 22.058 -14.682 1.00 38.91 97 ARG A N 1
ATOM 791 C CA . ARG A 1 97 ? 36.232 22.798 -13.425 1.00 38.91 97 ARG A CA 1
ATOM 792 C C . ARG A 1 97 ? 37.521 22.301 -12.769 1.00 38.91 97 ARG A C 1
ATOM 794 O O . ARG A 1 97 ? 37.757 21.097 -12.718 1.00 38.91 97 ARG A O 1
ATOM 801 N N . LYS A 1 98 ? 38.362 23.251 -12.356 1.00 37.28 98 LYS A N 1
ATOM 802 C CA . LYS A 1 98 ? 39.641 23.038 -11.668 1.00 37.28 98 LYS A CA 1
ATOM 803 C C . LYS A 1 98 ? 39.408 22.476 -10.260 1.00 37.28 98 LYS A C 1
ATOM 805 O O . LYS A 1 98 ? 38.395 22.779 -9.638 1.00 37.28 98 LYS A O 1
ATOM 810 N N . SER A 1 99 ? 40.355 21.662 -9.810 1.00 43.12 99 SER A N 1
ATOM 811 C CA . SER A 1 99 ? 40.488 21.112 -8.462 1.00 43.12 99 SER A CA 1
ATOM 812 C C . SER A 1 99 ? 41.075 22.141 -7.493 1.00 43.12 99 SER A C 1
ATOM 814 O O . SER A 1 99 ? 42.089 22.752 -7.825 1.00 43.12 99 SER A O 1
ATOM 816 N N . GLU A 1 100 ? 40.500 22.240 -6.295 1.00 37.84 100 GLU A N 1
ATOM 817 C CA . GLU A 1 100 ? 41.173 22.718 -5.082 1.00 37.84 100 GLU A CA 1
ATOM 818 C C . GLU A 1 100 ? 40.948 21.700 -3.953 1.00 37.84 100 GLU A C 1
ATOM 820 O O . GLU A 1 100 ? 39.993 20.919 -3.971 1.00 37.84 100 GLU A O 1
ATOM 825 N N . THR A 1 101 ? 41.932 21.653 -3.068 1.00 40.81 101 THR A N 1
ATOM 826 C CA . THR A 1 101 ? 42.376 20.546 -2.215 1.00 40.81 101 THR A CA 1
ATOM 827 C C . THR A 1 101 ? 41.578 20.407 -0.908 1.00 40.81 101 THR A C 1
ATOM 829 O O . THR A 1 101 ? 41.051 21.394 -0.412 1.00 40.81 101 THR A O 1
ATOM 832 N N . ASP A 1 102 ? 41.581 19.181 -0.356 1.00 42.72 102 ASP A N 1
ATOM 833 C CA . ASP A 1 102 ? 41.208 18.757 1.014 1.00 42.72 102 ASP A CA 1
ATOM 834 C C . ASP A 1 102 ? 39.750 18.988 1.465 1.00 42.72 102 ASP A C 1
ATOM 836 O O . ASP A 1 102 ? 39.265 20.101 1.577 1.00 42.72 102 ASP A O 1
ATOM 840 N N . VAL A 1 103 ? 38.927 17.979 1.773 1.00 40.28 103 VAL A N 1
ATOM 841 C CA . VAL A 1 103 ? 39.174 16.783 2.588 1.00 40.28 103 VAL A CA 1
ATOM 842 C C . VAL A 1 103 ? 38.459 15.594 1.943 1.00 40.28 103 VAL A C 1
ATOM 844 O O . VAL A 1 103 ? 37.230 15.492 1.944 1.00 40.28 103 VAL A O 1
ATOM 847 N N . VAL A 1 104 ? 39.233 14.663 1.389 1.00 38.50 104 VAL A N 1
ATOM 848 C CA . VAL A 1 104 ? 38.722 13.348 1.000 1.00 38.50 104 VAL A CA 1
ATOM 849 C C . VAL A 1 104 ? 38.456 12.580 2.291 1.00 38.50 104 VAL A C 1
ATOM 851 O O . VAL A 1 104 ? 39.388 12.174 2.978 1.00 38.50 104 VAL A O 1
ATOM 854 N N . SER A 1 105 ? 37.189 12.335 2.631 1.00 47.47 105 SER A N 1
ATOM 855 C CA . SER A 1 105 ? 36.887 11.211 3.513 1.00 47.47 105 SER A CA 1
ATOM 856 C C . SER A 1 105 ? 37.266 9.947 2.742 1.00 47.47 105 SER A C 1
ATOM 858 O O . SER A 1 105 ? 36.517 9.500 1.865 1.00 47.47 105 SER A O 1
ATOM 860 N N . GLU A 1 106 ? 38.465 9.423 3.001 1.00 47.16 106 GLU A N 1
ATOM 861 C CA . GLU A 1 106 ? 38.911 8.141 2.471 1.00 47.16 106 GLU A CA 1
ATOM 862 C C . GLU A 1 106 ? 37.793 7.117 2.654 1.00 47.16 106 GLU A C 1
ATOM 864 O O . GLU A 1 106 ? 37.169 7.029 3.719 1.00 47.16 106 GLU A O 1
ATOM 869 N N . ARG A 1 107 ? 37.541 6.317 1.615 1.00 50.88 107 ARG A N 1
ATOM 870 C CA . ARG A 1 107 ? 36.728 5.109 1.742 1.00 50.88 107 ARG A CA 1
ATOM 871 C C . ARG A 1 107 ? 37.447 4.163 2.702 1.00 50.88 107 ARG A C 1
ATOM 873 O O . ARG A 1 107 ? 38.218 3.305 2.283 1.00 50.88 107 ARG A O 1
ATOM 880 N N . ARG A 1 108 ? 37.216 4.339 4.001 1.00 53.59 108 ARG A N 1
ATOM 881 C CA . ARG A 1 108 ? 37.752 3.460 5.032 1.00 53.59 108 ARG A CA 1
ATOM 882 C C . ARG A 1 108 ? 37.064 2.106 4.934 1.00 53.59 108 ARG A C 1
ATOM 884 O O . ARG A 1 108 ? 35.838 2.007 4.922 1.00 53.59 108 ARG A O 1
ATOM 891 N N . ASN A 1 109 ? 37.893 1.071 4.880 1.00 58.94 109 ASN A N 1
ATOM 892 C CA . ASN A 1 109 ? 37.506 -0.322 5.057 1.00 58.94 109 ASN A CA 1
ATOM 893 C C . ASN A 1 109 ? 36.674 -0.459 6.359 1.00 58.94 109 ASN A C 1
ATOM 895 O O . ASN A 1 109 ? 37.069 0.143 7.367 1.00 58.94 109 ASN A O 1
ATOM 899 N N . PRO A 1 110 ? 35.532 -1.180 6.365 1.00 61.12 110 PRO A N 1
ATOM 900 C CA . PRO A 1 110 ? 34.725 -1.396 7.565 1.00 61.12 110 PRO A CA 1
ATOM 901 C C . PRO A 1 110 ? 35.567 -1.815 8.778 1.00 61.12 110 PRO A C 1
ATOM 903 O O . PRO A 1 110 ? 36.545 -2.551 8.652 1.00 61.12 110 PRO A O 1
ATOM 906 N N . SER A 1 111 ? 35.198 -1.326 9.967 1.00 61.50 111 SER A N 1
ATOM 907 C CA . SER A 1 111 ? 35.966 -1.558 11.196 1.00 61.50 111 SER A CA 1
ATOM 908 C C . SER A 1 111 ? 36.166 -3.055 11.484 1.00 61.50 111 SER A C 1
ATOM 910 O O . SER A 1 111 ? 35.339 -3.887 11.109 1.00 61.50 111 SER A O 1
ATOM 912 N N . ARG A 1 112 ? 37.246 -3.400 12.210 1.00 59.38 112 ARG A N 1
ATOM 913 C CA . ARG A 1 112 ? 37.654 -4.781 12.565 1.00 59.38 112 ARG A CA 1
ATOM 914 C C . ARG A 1 112 ? 36.541 -5.668 13.155 1.00 59.38 112 ARG A C 1
ATOM 916 O O . ARG A 1 112 ? 36.701 -6.879 13.159 1.00 59.38 112 ARG A O 1
ATOM 923 N N . LYS A 1 113 ? 35.421 -5.100 13.620 1.00 60.62 113 LYS A N 1
ATOM 924 C CA . LYS A 1 113 ? 34.262 -5.844 14.146 1.00 60.62 113 LYS A CA 1
ATOM 925 C C . LYS A 1 113 ? 33.318 -6.398 13.066 1.00 60.62 113 LYS A C 1
ATOM 927 O O . LYS A 1 113 ? 32.467 -7.214 13.391 1.00 60.62 113 LYS A O 1
ATOM 932 N N . ALA A 1 114 ? 33.449 -5.961 11.811 1.00 60.62 114 ALA A N 1
ATOM 933 C CA . ALA A 1 114 ? 32.674 -6.467 10.672 1.00 60.62 114 ALA A CA 1
ATOM 934 C C . ALA A 1 114 ? 33.403 -7.575 9.885 1.00 60.62 114 ALA A C 1
ATOM 936 O O . ALA A 1 114 ? 32.841 -8.126 8.939 1.00 60.62 114 ALA A O 1
ATOM 937 N N . ARG A 1 115 ? 34.653 -7.898 10.250 1.00 68.06 115 ARG A N 1
ATOM 938 C CA . ARG A 1 115 ? 35.405 -9.003 9.649 1.00 68.06 115 ARG A CA 1
ATOM 939 C C . ARG A 1 115 ? 34.884 -10.320 10.240 1.00 68.0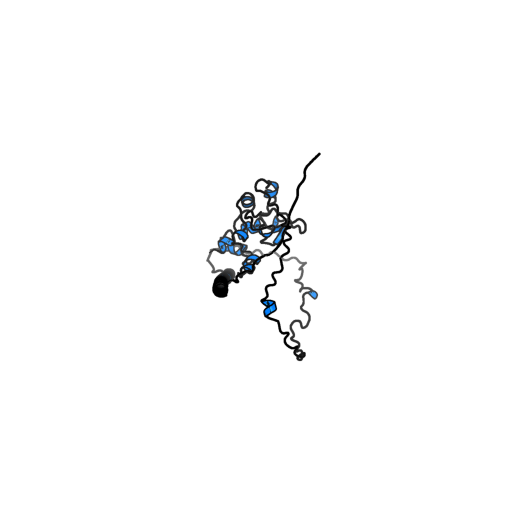6 115 ARG A C 1
ATOM 941 O O . ARG A 1 115 ? 34.786 -10.406 11.465 1.00 68.06 115 ARG A O 1
ATOM 948 N N . PRO A 1 116 ? 34.568 -11.338 9.420 1.00 67.44 116 PRO A N 1
ATOM 949 C CA . PRO A 1 116 ? 34.399 -12.692 9.928 1.00 67.44 116 PRO A CA 1
ATOM 950 C C . PRO A 1 116 ? 35.630 -13.076 10.770 1.00 67.44 116 PRO A C 1
ATOM 952 O O . PRO A 1 116 ? 36.738 -12.671 10.399 1.00 67.44 116 PRO A O 1
ATOM 955 N N . PRO A 1 117 ? 35.464 -13.798 11.893 1.00 73.50 117 PRO A N 1
ATOM 956 C CA . PRO A 1 117 ? 36.590 -14.290 12.684 1.00 73.50 117 PRO A CA 1
ATOM 957 C C . PRO A 1 117 ? 37.628 -14.982 11.794 1.00 73.50 117 PRO A C 1
ATOM 959 O O . PRO A 1 117 ? 37.263 -15.590 10.780 1.00 73.50 117 PRO A O 1
ATOM 962 N N . GLU A 1 118 ? 38.914 -14.901 12.150 1.00 72.50 118 GLU A N 1
ATOM 963 C CA . GLU A 1 118 ? 39.914 -15.758 11.504 1.00 72.50 118 GLU A CA 1
ATOM 964 C C . GLU A 1 118 ? 39.430 -17.212 11.597 1.00 72.50 118 GLU A C 1
ATOM 966 O O . GLU A 1 118 ? 38.988 -17.651 12.657 1.00 72.50 118 GLU A O 1
ATOM 971 N N . ASN A 1 119 ? 39.439 -17.915 10.460 1.00 65.94 119 ASN A N 1
ATOM 972 C CA . ASN A 1 119 ? 38.939 -19.287 10.286 1.00 65.94 119 ASN A CA 1
ATOM 973 C C . ASN A 1 119 ? 37.412 -19.482 10.191 1.00 65.94 119 ASN A C 1
ATOM 975 O O . ASN A 1 119 ? 36.955 -20.618 10.225 1.00 65.94 119 ASN A O 1
ATOM 979 N N . PHE A 1 120 ? 36.609 -18.434 9.952 1.00 71.00 120 PHE A N 1
ATOM 980 C CA . PHE A 1 120 ? 35.148 -18.569 9.745 1.00 71.00 120 PHE A CA 1
ATOM 981 C C . PHE A 1 120 ? 34.733 -19.539 8.610 1.00 71.00 120 PHE A C 1
ATOM 983 O O . PHE A 1 120 ? 33.577 -19.947 8.548 1.00 71.00 120 PHE A O 1
ATOM 990 N N . ALA A 1 121 ? 35.653 -19.906 7.712 1.00 65.31 121 ALA A N 1
ATOM 991 C CA . ALA A 1 121 ? 35.407 -20.815 6.589 1.00 65.31 121 ALA A CA 1
ATOM 992 C C . ALA A 1 121 ? 36.431 -21.963 6.481 1.00 65.31 121 ALA A C 1
ATOM 994 O O . ALA A 1 121 ? 36.530 -22.589 5.427 1.00 65.31 121 ALA A O 1
ATOM 995 N N . VAL A 1 122 ? 37.212 -22.228 7.533 1.00 66.31 122 VAL A N 1
ATOM 996 C CA . VAL A 1 122 ? 38.081 -23.411 7.570 1.00 66.31 122 VAL A CA 1
ATOM 997 C C . VAL A 1 122 ? 37.267 -24.545 8.178 1.00 66.31 122 VAL A C 1
ATOM 999 O O . VAL A 1 122 ? 36.882 -24.476 9.343 1.00 66.31 122 VAL A O 1
ATOM 1002 N N . GLU A 1 123 ? 36.976 -25.577 7.388 1.00 65.25 123 GLU A N 1
ATOM 1003 C CA . GLU A 1 123 ? 36.449 -26.826 7.934 1.00 65.25 123 GLU A CA 1
ATOM 1004 C C . GLU A 1 123 ? 37.555 -27.497 8.753 1.00 65.25 123 GLU A C 1
ATOM 1006 O O . GLU A 1 123 ? 38.422 -28.190 8.216 1.00 65.25 123 GLU A O 1
ATOM 1011 N N . GLU A 1 124 ? 37.551 -27.274 10.068 1.00 59.47 124 GLU A N 1
ATOM 1012 C CA . GLU A 1 124 ? 38.293 -28.141 10.973 1.00 59.47 124 GLU A CA 1
ATOM 1013 C C . GLU A 1 124 ? 37.703 -29.543 10.868 1.00 59.47 124 GLU A C 1
ATOM 1015 O O . GLU A 1 124 ? 36.545 -29.804 11.211 1.00 59.47 124 GLU A O 1
ATOM 1020 N N . LYS A 1 125 ? 38.528 -30.455 10.359 1.00 53.53 125 LYS A N 1
ATOM 1021 C CA . LYS A 1 125 ? 38.227 -31.874 10.251 1.00 53.53 125 LYS A CA 1
ATOM 1022 C C . LYS A 1 125 ? 38.210 -32.456 11.664 1.00 53.53 125 LYS A C 1
ATOM 1024 O O . LYS A 1 125 ? 39.204 -32.988 12.142 1.00 53.53 125 LYS A O 1
ATOM 1029 N N . SER A 1 126 ? 37.092 -32.271 12.358 1.00 55.12 126 SER A N 1
ATOM 1030 C CA . SER A 1 126 ? 36.866 -32.891 13.659 1.00 55.12 126 SER A CA 1
ATOM 1031 C C . SER A 1 126 ? 36.872 -34.410 13.497 1.00 55.12 126 SER A C 1
ATOM 1033 O O . SER A 1 126 ? 36.218 -34.962 12.608 1.00 55.12 126 SER A O 1
ATOM 1035 N N . GLU A 1 127 ? 37.652 -35.084 14.340 1.00 57.16 127 GLU A N 1
ATOM 1036 C CA . GLU A 1 127 ? 37.587 -36.535 14.472 1.00 57.16 127 GLU A CA 1
ATOM 1037 C C . GLU A 1 127 ? 36.164 -36.968 14.853 1.00 57.16 127 GLU A C 1
ATOM 1039 O O . GLU A 1 127 ? 35.458 -36.218 15.539 1.00 57.16 127 GLU A O 1
ATOM 1044 N N . PRO A 1 128 ? 35.710 -38.152 14.402 1.00 47.22 128 PRO A N 1
ATOM 1045 C CA . PRO A 1 128 ? 34.331 -38.579 14.570 1.00 47.22 128 PRO A CA 1
ATOM 1046 C C . PRO A 1 128 ? 33.975 -38.686 16.054 1.00 47.22 128 PRO A C 1
ATOM 1048 O O . PRO A 1 128 ? 34.283 -39.662 16.737 1.00 47.22 128 PRO A O 1
ATOM 1051 N N . ILE A 1 129 ? 33.270 -37.669 16.545 1.00 48.12 129 ILE A N 1
ATOM 1052 C CA . ILE A 1 129 ? 32.586 -37.704 17.830 1.00 48.12 129 ILE A CA 1
ATOM 1053 C C . ILE A 1 129 ? 31.600 -38.868 17.764 1.00 48.12 129 ILE A C 1
ATOM 1055 O O . ILE A 1 129 ? 30.720 -38.894 16.902 1.00 48.12 129 ILE A O 1
ATOM 1059 N N . HIS A 1 130 ? 31.785 -39.820 18.679 1.00 52.31 130 HIS A N 1
ATOM 1060 C CA . HIS A 1 130 ? 30.939 -40.981 18.936 1.00 52.31 130 HIS A CA 1
ATOM 1061 C C . HIS A 1 130 ? 29.487 -40.747 18.499 1.00 52.31 130 HIS A C 1
ATOM 1063 O O . HIS A 1 130 ? 28.799 -39.868 19.031 1.00 52.31 130 HIS A O 1
ATOM 1069 N N . VAL A 1 131 ? 29.036 -41.541 17.526 1.00 48.12 131 VAL A N 1
ATOM 1070 C CA . VAL A 1 131 ? 27.674 -41.518 16.991 1.00 48.12 131 VAL A CA 1
ATOM 1071 C C . VAL A 1 131 ? 26.705 -41.651 18.163 1.00 48.12 131 VAL A C 1
ATOM 1073 O O . VAL A 1 131 ? 26.536 -42.729 18.734 1.00 48.12 131 VAL A O 1
ATOM 1076 N N . ARG A 1 132 ? 26.073 -40.544 18.564 1.00 56.66 132 ARG A N 1
ATOM 1077 C CA . ARG A 1 132 ? 24.893 -40.619 19.424 1.00 56.66 132 ARG A CA 1
ATOM 1078 C C . ARG A 1 132 ? 23.832 -41.333 18.602 1.00 56.66 132 ARG A C 1
ATOM 1080 O O . ARG A 1 132 ? 23.542 -40.907 17.485 1.00 56.66 132 ARG A O 1
ATOM 1087 N N . SER A 1 133 ? 23.309 -42.431 19.143 1.00 59.09 133 SER A N 1
ATOM 1088 C CA . SER A 1 133 ? 22.238 -43.204 18.524 1.00 59.09 133 SER A CA 1
ATOM 1089 C C . SER A 1 133 ? 21.134 -42.268 18.017 1.00 59.09 133 SER A C 1
ATOM 1091 O O . SER A 1 133 ? 20.846 -41.255 18.673 1.00 59.09 133 SER A O 1
ATOM 1093 N N . PRO A 1 134 ? 20.528 -42.555 16.850 1.00 57.84 134 PRO A N 1
ATOM 1094 C CA . PRO A 1 134 ? 19.456 -41.727 16.327 1.00 57.84 134 PRO A CA 1
ATOM 1095 C C . PRO A 1 134 ? 18.385 -41.587 17.402 1.00 57.84 134 PRO A C 1
ATOM 1097 O O . PRO A 1 134 ? 17.823 -42.581 17.862 1.00 57.84 134 PRO A O 1
ATOM 1100 N N . ARG A 1 135 ? 18.111 -40.352 17.836 1.00 61.50 135 ARG A N 1
ATOM 1101 C CA . ARG A 1 135 ? 16.920 -40.094 18.643 1.00 61.50 135 ARG A CA 1
ATOM 1102 C C . ARG A 1 135 ? 15.744 -40.526 17.783 1.00 61.50 135 ARG A C 1
ATOM 1104 O O . ARG A 1 135 ? 15.494 -39.911 16.749 1.00 61.50 135 ARG A O 1
ATOM 1111 N N . THR A 1 136 ? 15.059 -41.585 18.195 1.00 62.69 136 THR A N 1
ATOM 1112 C CA . THR A 1 136 ? 13.806 -42.011 17.584 1.00 62.69 136 THR A CA 1
ATOM 1113 C C . THR A 1 136 ? 12.825 -40.855 17.733 1.00 62.69 136 THR A C 1
ATOM 1115 O O . THR A 1 136 ? 12.298 -40.596 18.816 1.00 62.69 136 THR A O 1
ATOM 1118 N N . VAL A 1 137 ? 12.660 -40.079 16.666 1.00 63.78 137 VAL A N 1
ATOM 1119 C CA . VAL A 1 137 ? 11.601 -39.082 16.576 1.00 63.78 137 VAL A CA 1
ATOM 1120 C C . VAL A 1 137 ? 10.306 -39.849 16.393 1.00 63.78 137 VAL A C 1
ATOM 1122 O O . VAL A 1 137 ? 10.109 -40.533 15.394 1.00 63.78 137 VAL A O 1
ATOM 1125 N N . ASP A 1 138 ? 9.453 -39.788 17.405 1.00 64.50 138 ASP A N 1
ATOM 1126 C CA . ASP A 1 138 ? 8.182 -40.494 17.408 1.00 64.50 138 ASP A CA 1
ATOM 1127 C C . ASP A 1 138 ? 7.231 -39.799 16.421 1.00 64.50 138 ASP A C 1
ATOM 1129 O O . ASP A 1 138 ? 6.646 -38.754 16.723 1.00 64.50 138 ASP A O 1
ATOM 1133 N N . ILE A 1 139 ? 7.151 -40.327 15.194 1.00 64.56 139 ILE A N 1
ATOM 1134 C CA . ILE A 1 139 ? 6.431 -39.718 14.061 1.00 64.56 139 ILE A CA 1
ATOM 1135 C C . ILE A 1 139 ? 4.956 -39.492 14.424 1.00 64.56 139 ILE A C 1
ATOM 1137 O O . ILE A 1 139 ? 4.388 -38.461 14.065 1.00 64.56 139 ILE A O 1
ATOM 1141 N N . LYS A 1 140 ? 4.363 -40.375 15.243 1.00 60.31 140 LYS A N 1
ATOM 1142 C CA . LYS A 1 140 ? 2.997 -40.211 15.769 1.00 60.31 140 LYS A CA 1
ATOM 1143 C C . LYS A 1 140 ? 2.799 -38.877 16.486 1.00 60.31 140 LYS A C 1
ATOM 1145 O O . LYS A 1 140 ? 1.788 -38.225 16.272 1.00 60.31 140 LYS A O 1
ATOM 1150 N N . ARG A 1 141 ? 3.792 -38.409 17.245 1.00 58.25 141 ARG A N 1
ATOM 1151 C CA . ARG A 1 141 ? 3.721 -37.155 18.013 1.00 58.25 141 ARG A CA 1
ATOM 1152 C C . ARG A 1 141 ? 3.838 -35.894 17.143 1.00 58.25 141 ARG A C 1
ATOM 1154 O O . ARG A 1 141 ? 3.490 -34.808 17.599 1.00 58.25 141 ARG A O 1
ATOM 1161 N N . LEU A 1 142 ? 4.339 -36.027 15.910 1.00 58.56 142 LEU A N 1
ATOM 1162 C CA . LEU A 1 142 ? 4.358 -34.961 14.899 1.00 58.56 142 LEU A CA 1
ATOM 1163 C C . LEU A 1 142 ? 3.046 -34.882 14.108 1.00 58.56 142 LEU A C 1
ATOM 1165 O O . LEU A 1 142 ? 2.659 -33.790 13.696 1.00 58.56 142 LEU A O 1
ATOM 1169 N N . VAL A 1 143 ? 2.372 -36.018 13.914 1.00 59.59 143 VAL A N 1
ATOM 1170 C CA . VAL A 1 143 ? 1.074 -36.104 13.222 1.00 59.59 143 VAL A CA 1
ATOM 1171 C C . VAL A 1 143 ? -0.088 -35.810 14.181 1.00 59.59 143 VAL A C 1
ATOM 1173 O O . VAL A 1 143 ? -1.129 -35.299 13.770 1.00 59.59 143 VAL A O 1
ATOM 1176 N N . GLU A 1 144 ? 0.099 -36.046 15.483 1.00 55.69 144 GLU A N 1
ATOM 1177 C CA . GLU A 1 144 ? -0.899 -35.775 16.512 1.00 55.69 144 GLU A CA 1
ATOM 1178 C C . GLU A 1 144 ? -1.077 -34.263 16.718 1.00 55.69 144 GLU A C 1
ATOM 1180 O O . GLU A 1 144 ? -0.390 -33.582 17.486 1.00 55.69 144 GLU A O 1
ATOM 1185 N N . LYS A 1 145 ? -2.042 -33.721 15.976 1.00 50.00 145 LYS A N 1
ATOM 1186 C CA . LYS A 1 145 ? -2.551 -32.357 16.075 1.00 50.00 145 LYS A CA 1
ATOM 1187 C C . LYS A 1 145 ? -3.145 -32.176 17.470 1.00 50.00 145 LYS A C 1
ATOM 1189 O O . LYS A 1 145 ? -4.354 -32.299 17.662 1.00 50.00 145 LYS A O 1
ATOM 1194 N N . HIS A 1 146 ? -2.314 -31.845 18.461 1.00 49.75 146 HIS A N 1
ATOM 1195 C CA . HIS A 1 146 ? -2.809 -31.326 19.727 1.00 49.75 146 HIS A CA 1
ATOM 1196 C C . HIS A 1 146 ? -3.692 -30.121 19.391 1.00 49.75 146 HIS A C 1
ATOM 1198 O O . HIS A 1 146 ? -3.193 -29.034 19.077 1.00 49.75 146 HIS A O 1
ATOM 1204 N N . LYS A 1 147 ? -5.017 -30.313 19.456 1.00 51.84 147 LYS A N 1
ATOM 1205 C CA . LYS A 1 147 ? -6.004 -29.238 19.528 1.00 51.84 147 LYS A CA 1
ATOM 1206 C C . LYS A 1 147 ? -5.720 -28.505 20.837 1.00 51.84 147 LYS A C 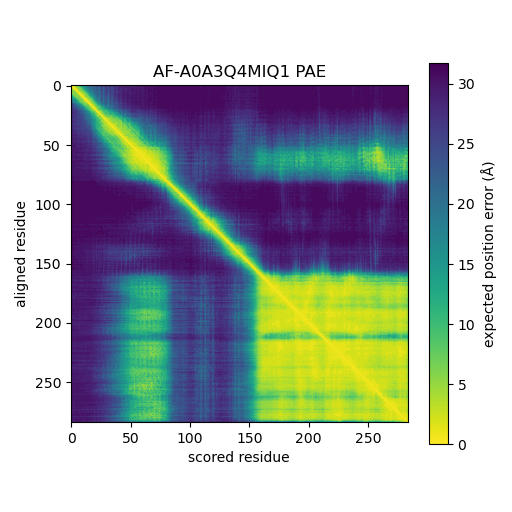1
ATOM 1208 O O . LYS A 1 147 ? -6.410 -28.692 21.834 1.00 51.84 147 LYS A O 1
ATOM 1213 N N . LYS A 1 148 ? -4.665 -27.679 20.859 1.00 45.12 148 LYS A N 1
ATOM 1214 C CA . LYS A 1 148 ? -4.502 -26.638 21.865 1.00 45.12 148 LYS A CA 1
ATOM 1215 C C . LYS A 1 148 ? -5.799 -25.862 21.785 1.00 45.12 148 LYS A C 1
ATOM 1217 O O . LYS A 1 148 ? -6.031 -25.158 20.802 1.00 45.12 148 LYS A O 1
ATOM 1222 N N . ARG A 1 149 ? -6.662 -26.052 22.786 1.00 49.06 149 ARG A N 1
ATOM 1223 C CA . ARG A 1 149 ? -7.809 -25.190 23.028 1.00 49.06 149 ARG A CA 1
ATOM 1224 C C . ARG A 1 149 ? -7.217 -23.793 23.078 1.00 49.06 149 ARG A C 1
ATOM 1226 O O . ARG A 1 149 ? -6.577 -23.429 24.061 1.00 49.06 149 ARG A O 1
ATOM 1233 N N . ARG A 1 150 ? -7.328 -23.057 21.968 1.00 51.28 150 ARG A N 1
ATOM 1234 C CA . ARG A 1 150 ? -7.086 -21.621 21.946 1.00 51.28 150 ARG A CA 1
ATOM 1235 C C . ARG A 1 150 ? -7.995 -21.109 23.042 1.00 51.28 150 ARG A C 1
ATOM 1237 O O . ARG A 1 150 ? -9.212 -21.179 22.894 1.00 51.28 150 ARG A O 1
ATOM 1244 N N . SER A 1 151 ? -7.414 -20.702 24.165 1.00 51.53 151 SER A N 1
ATOM 1245 C CA . SER A 1 151 ? -8.150 -19.944 25.153 1.00 51.53 151 SER A CA 1
ATOM 1246 C C . SER A 1 151 ? -8.754 -18.784 24.379 1.00 51.53 151 SER A C 1
ATOM 1248 O O . SER A 1 151 ? -8.049 -17.984 23.759 1.00 51.53 151 SER A O 1
ATOM 1250 N N . GLN A 1 152 ? -10.079 -18.786 24.300 1.00 55.97 152 GLN A N 1
ATOM 1251 C CA . GLN A 1 152 ? -10.869 -17.767 23.637 1.00 55.97 152 GLN A CA 1
ATOM 1252 C C . GLN A 1 152 ? -10.812 -16.527 24.535 1.00 55.97 152 GLN A C 1
ATOM 1254 O O . GLN A 1 152 ? -11.791 -16.115 25.138 1.00 55.97 152 GLN A O 1
ATOM 1259 N N . SER A 1 153 ? -9.621 -15.947 24.691 1.00 50.62 153 SER A N 1
ATOM 1260 C CA . SER A 1 153 ? -9.479 -14.607 25.231 1.00 50.62 153 SER A CA 1
ATOM 1261 C C . SER A 1 153 ? -9.883 -13.672 24.104 1.00 50.62 153 SER A C 1
ATOM 1263 O O . SER A 1 153 ? -9.057 -13.173 23.339 1.00 50.62 153 SER A O 1
ATOM 1265 N N . SER A 1 154 ? -11.193 -13.500 23.938 1.00 56.00 154 SER A N 1
ATOM 1266 C CA . SER A 1 154 ? -11.777 -12.519 23.034 1.00 56.00 154 SER A CA 1
ATOM 1267 C C . SER A 1 154 ? -11.622 -11.118 23.620 1.00 56.00 154 SER A C 1
ATOM 1269 O O . SER A 1 154 ? -12.579 -10.358 23.709 1.00 56.00 154 SER A O 1
ATOM 1271 N N . ARG A 1 155 ? -10.398 -10.710 23.957 1.00 50.75 155 ARG A N 1
ATOM 1272 C CA . ARG A 1 155 ? -10.062 -9.294 23.834 1.00 50.75 155 ARG A CA 1
ATOM 1273 C C . ARG A 1 155 ? -9.726 -9.067 22.373 1.00 50.75 155 ARG A C 1
ATOM 1275 O O . ARG A 1 155 ? -8.574 -8.877 21.995 1.00 50.75 155 ARG A O 1
ATOM 1282 N N . LYS A 1 156 ? -10.761 -9.150 21.531 1.00 48.47 156 LYS A N 1
ATOM 1283 C CA . LYS A 1 156 ? -10.728 -8.544 20.206 1.00 48.47 156 LYS A CA 1
ATOM 1284 C C . LYS A 1 156 ? -10.582 -7.063 20.535 1.00 48.47 156 LYS A C 1
ATOM 1286 O O . LYS A 1 156 ? -11.567 -6.435 20.895 1.00 48.47 156 LYS A O 1
ATOM 1291 N N . SER A 1 157 ? -9.347 -6.552 20.590 1.00 49.19 157 SER A N 1
ATOM 1292 C CA . SER A 1 157 ? -9.112 -5.116 20.701 1.00 49.19 157 SER A CA 1
ATOM 1293 C C . SER A 1 157 ? -9.845 -4.539 19.507 1.00 49.19 157 SER A C 1
ATOM 1295 O O . SER A 1 157 ? -9.430 -4.754 18.363 1.00 49.19 157 SER A O 1
ATOM 1297 N N . GLN A 1 158 ? -11.025 -3.995 19.762 1.00 55.81 158 GLN A N 1
ATOM 1298 C CA . GLN A 1 158 ? -11.933 -3.559 18.730 1.00 55.81 158 GLN A CA 1
ATOM 1299 C C . GLN A 1 158 ? -11.253 -2.330 18.154 1.00 55.81 158 GLN A C 1
ATOM 1301 O O . GLN A 1 158 ? -11.257 -1.262 18.752 1.00 55.81 158 GLN A O 1
ATOM 1306 N N . TYR A 1 159 ? -10.494 -2.548 17.082 1.00 64.12 159 TYR A N 1
ATOM 1307 C CA . TYR A 1 159 ? -9.861 -1.487 16.329 1.00 64.12 159 TYR A CA 1
ATOM 1308 C C . TYR A 1 159 ? -11.009 -0.599 15.865 1.00 64.12 159 TYR A C 1
ATOM 1310 O O . TYR A 1 159 ? -11.780 -1.009 14.999 1.00 64.12 159 TYR A O 1
ATOM 1318 N N . CYS A 1 160 ? -11.185 0.539 16.535 1.00 64.88 160 CYS A N 1
ATOM 1319 C CA . CYS A 1 160 ? -12.204 1.507 16.179 1.00 64.88 160 CYS A CA 1
ATOM 1320 C C . CYS A 1 160 ? -11.768 2.121 14.851 1.00 64.88 160 CYS A C 1
ATOM 1322 O O . CYS A 1 160 ? -10.797 2.876 14.780 1.00 64.88 160 CYS A O 1
ATOM 1324 N N . VAL A 1 161 ? -12.410 1.672 13.780 1.00 78.25 161 VAL A N 1
ATOM 1325 C CA . VAL A 1 161 ? -12.237 2.207 12.436 1.00 78.25 161 VAL A CA 1
ATOM 1326 C C . VAL A 1 161 ? -12.970 3.542 12.431 1.00 78.25 161 VAL A C 1
ATOM 1328 O O . VAL A 1 161 ? -14.194 3.534 12.531 1.00 78.25 161 VAL A O 1
ATOM 1331 N N . LYS A 1 162 ? -12.244 4.664 12.329 1.00 81.31 162 LYS A N 1
ATOM 1332 C CA . LYS A 1 162 ? -12.878 5.975 12.129 1.00 81.31 162 LYS A CA 1
ATOM 1333 C C . LYS A 1 162 ? -13.812 5.903 10.917 1.00 81.31 162 LYS A C 1
ATOM 1335 O O . LYS A 1 162 ? -13.413 5.399 9.854 1.00 81.31 162 LYS A O 1
ATOM 1340 N N . SER A 1 163 ? -15.045 6.370 11.083 1.00 86.69 163 SER A N 1
ATOM 1341 C CA . SER A 1 163 ? -16.007 6.464 9.982 1.00 86.69 163 SER A CA 1
ATOM 1342 C C . SER A 1 163 ? -15.534 7.480 8.933 1.00 86.69 163 SER A C 1
ATOM 1344 O O . SER A 1 163 ? -14.543 8.182 9.134 1.00 86.69 163 SER A O 1
ATOM 1346 N N . VAL A 1 164 ? -16.181 7.516 7.764 1.00 89.19 164 VAL A N 1
ATOM 1347 C CA . VAL A 1 164 ? -15.829 8.508 6.734 1.00 89.19 164 VAL A CA 1
ATOM 1348 C C . VAL A 1 164 ? -16.113 9.930 7.225 1.00 89.19 164 VAL A C 1
ATOM 1350 O O . VAL A 1 164 ? -15.298 10.820 7.010 1.00 89.19 164 VAL A O 1
ATOM 1353 N N . ASP A 1 165 ? -17.213 10.110 7.956 1.00 87.19 165 ASP A N 1
ATOM 1354 C CA . ASP A 1 165 ? -17.661 11.409 8.467 1.00 87.19 165 ASP A CA 1
ATOM 1355 C C . ASP A 1 165 ? -16.759 11.959 9.588 1.00 87.19 165 ASP A C 1
ATOM 1357 O O . ASP A 1 165 ? -16.701 13.164 9.815 1.00 87.19 165 ASP A O 1
ATOM 1361 N N . GLU A 1 166 ? -16.016 11.087 10.275 1.00 90.38 166 GLU A N 1
ATOM 1362 C CA . GLU A 1 166 ? -15.036 11.460 11.307 1.00 90.38 166 GLU A CA 1
ATOM 1363 C C . GLU A 1 166 ? -13.685 11.920 10.740 1.00 90.38 166 GLU A C 1
ATOM 1365 O O . GLU A 1 166 ? -12.810 12.335 11.507 1.00 90.38 166 GLU A O 1
ATOM 1370 N N . ILE A 1 167 ? -13.470 11.813 9.425 1.00 92.81 167 ILE A N 1
ATOM 1371 C CA . ILE A 1 167 ? -12.222 12.256 8.801 1.00 92.81 167 ILE A CA 1
ATOM 1372 C C . ILE A 1 167 ? -12.245 13.772 8.706 1.00 92.81 167 ILE A C 1
ATOM 1374 O O . ILE A 1 167 ? -13.018 14.365 7.952 1.00 92.81 167 ILE A O 1
ATOM 1378 N N . THR A 1 168 ? -11.364 14.403 9.472 1.00 94.06 168 THR A N 1
ATOM 1379 C CA . THR A 1 168 ? -11.258 15.855 9.493 1.00 94.06 168 THR A CA 1
ATOM 1380 C C . THR A 1 168 ? -10.374 16.363 8.353 1.00 94.06 168 THR A C 1
ATOM 1382 O O . THR A 1 168 ? -9.647 15.604 7.705 1.00 94.06 168 THR A O 1
ATOM 1385 N N . LYS A 1 169 ? -10.412 17.672 8.091 1.00 94.12 169 LYS A N 1
ATOM 1386 C CA . LYS A 1 169 ? -9.535 18.288 7.081 1.00 94.12 169 LYS A CA 1
ATOM 1387 C C . LYS A 1 169 ? -8.063 18.163 7.476 1.00 94.12 169 LYS A C 1
ATOM 1389 O O . LYS A 1 169 ? -7.227 17.907 6.620 1.00 94.12 169 LYS A O 1
ATOM 1394 N N . GLU A 1 170 ? -7.770 18.228 8.773 1.00 94.94 170 GLU A N 1
ATOM 1395 C CA . GLU A 1 170 ? -6.423 18.050 9.319 1.00 94.94 170 GLU A CA 1
ATOM 1396 C C . GLU A 1 170 ? -5.879 16.640 9.035 1.00 94.94 170 GLU A C 1
ATOM 1398 O O . GLU A 1 170 ? -4.699 16.487 8.714 1.00 94.94 170 GLU A O 1
ATOM 1403 N N . ASP A 1 171 ? -6.736 15.610 9.090 1.00 93.69 171 ASP A N 1
ATOM 1404 C CA . ASP A 1 171 ? -6.356 14.244 8.718 1.00 93.69 171 ASP A CA 1
ATOM 1405 C C . ASP A 1 171 ? -5.958 14.172 7.226 1.00 93.69 171 ASP A C 1
ATOM 1407 O O . ASP A 1 171 ? -4.994 13.478 6.888 1.00 93.69 171 ASP A O 1
ATOM 1411 N N . LEU A 1 172 ? -6.648 14.902 6.340 1.00 95.56 172 LEU A N 1
ATOM 1412 C CA . LEU A 1 172 ? -6.334 14.960 4.905 1.00 95.56 172 LEU A CA 1
ATOM 1413 C C . LEU A 1 172 ? -5.069 15.782 4.605 1.00 95.56 172 LEU A C 1
ATOM 1415 O O . LEU A 1 172 ? -4.266 15.386 3.757 1.00 95.56 172 LEU A O 1
ATOM 1419 N N . ASP A 1 173 ? -4.852 16.881 5.324 1.00 95.81 173 ASP A N 1
ATOM 1420 C CA . ASP A 1 173 ? -3.670 17.736 5.158 1.00 95.81 173 ASP A CA 1
ATOM 1421 C C . ASP A 1 173 ? -2.387 17.056 5.665 1.00 95.81 173 ASP A C 1
ATOM 1423 O O . ASP A 1 173 ? -1.300 17.268 5.125 1.00 95.81 173 ASP A O 1
ATOM 1427 N N . ASN A 1 174 ? -2.503 16.165 6.653 1.00 96.50 174 ASN A N 1
ATOM 1428 C CA . ASN A 1 174 ? -1.391 15.374 7.189 1.00 96.50 174 ASN A CA 1
ATOM 1429 C C . ASN A 1 174 ? -1.019 14.150 6.310 1.00 96.50 174 ASN A C 1
ATOM 1431 O O . ASN A 1 174 ? -0.223 13.288 6.705 1.00 96.50 174 ASN A O 1
ATOM 1435 N N . ILE A 1 175 ? -1.573 14.030 5.098 1.00 96.94 175 ILE A N 1
ATOM 1436 C CA . ILE A 1 175 ? -1.189 12.983 4.143 1.00 96.94 175 ILE A CA 1
ATOM 1437 C C . ILE A 1 175 ? 0.175 13.313 3.519 1.00 96.94 175 ILE A C 1
ATOM 1439 O O . ILE A 1 175 ? 0.346 14.284 2.785 1.00 96.94 175 ILE A O 1
ATOM 1443 N N . ALA A 1 176 ? 1.152 12.424 3.707 1.00 97.19 176 ALA A N 1
ATOM 1444 C CA . ALA A 1 176 ? 2.426 12.516 2.997 1.00 97.19 176 ALA A CA 1
ATOM 1445 C C . ALA A 1 176 ? 2.282 12.077 1.526 1.00 97.19 176 ALA A C 1
ATOM 1447 O O . ALA A 1 176 ? 1.991 10.912 1.252 1.00 97.19 176 ALA A O 1
ATOM 1448 N N . TYR A 1 177 ? 2.578 12.951 0.561 1.00 95.56 177 TYR A N 1
ATOM 1449 C CA . TYR A 1 177 ? 2.560 12.601 -0.872 1.00 95.56 177 TYR A CA 1
ATOM 1450 C C . TYR A 1 177 ? 3.910 12.091 -1.383 1.00 95.56 177 TYR A C 1
ATOM 1452 O O . TYR A 1 177 ? 3.975 11.250 -2.289 1.00 95.56 177 TYR A O 1
ATOM 1460 N N . ARG A 1 178 ? 5.013 12.557 -0.793 1.00 95.12 178 ARG A N 1
ATOM 1461 C CA . ARG A 1 178 ? 6.379 12.122 -1.109 1.00 95.12 178 ARG A CA 1
ATOM 1462 C C . ARG A 1 178 ? 7.029 11.507 0.123 1.00 95.12 178 ARG A C 1
ATOM 1464 O O . ARG A 1 178 ? 6.659 11.762 1.261 1.00 95.12 178 ARG A O 1
ATOM 1471 N N . SER A 1 179 ? 8.070 10.706 -0.095 1.00 92.50 179 SER A N 1
ATOM 1472 C CA . SER A 1 179 ? 8.845 10.122 1.010 1.00 92.50 179 SER A CA 1
ATOM 1473 C C . SER A 1 179 ? 9.542 11.168 1.888 1.00 92.50 179 SER A C 1
ATOM 1475 O O . SER A 1 179 ? 9.891 10.844 3.016 1.00 92.50 179 SER A O 1
ATOM 1477 N N . LYS A 1 180 ? 9.763 12.383 1.364 1.00 94.44 180 LYS A N 1
ATOM 1478 C CA . LYS A 1 180 ? 10.387 13.505 2.083 1.00 94.44 180 LYS A CA 1
ATOM 1479 C C . LYS A 1 180 ? 9.433 14.190 3.061 1.00 94.44 180 LYS A C 1
ATOM 1481 O O . LYS A 1 180 ? 9.901 14.761 4.031 1.00 94.44 180 LYS A O 1
ATOM 1486 N N . ASP A 1 181 ? 8.130 14.074 2.828 1.00 93.75 181 ASP A N 1
ATOM 1487 C CA . ASP A 1 181 ? 7.097 14.743 3.626 1.00 93.75 181 ASP A CA 1
ATOM 1488 C C . ASP A 1 181 ? 6.777 13.948 4.907 1.00 93.75 181 ASP A C 1
ATOM 1490 O O . ASP A 1 181 ? 5.936 14.332 5.710 1.00 93.75 181 ASP A O 1
ATOM 1494 N N . LYS A 1 182 ? 7.432 12.795 5.098 1.00 95.19 182 LYS A N 1
ATOM 1495 C CA . LYS A 1 182 ? 7.177 11.892 6.216 1.00 95.19 182 LYS A CA 1
ATOM 1496 C C . LYS A 1 182 ? 7.954 12.304 7.458 1.00 95.19 182 LYS A C 1
ATOM 1498 O O . LYS A 1 182 ? 9.185 12.272 7.460 1.00 95.19 182 LYS A O 1
ATOM 1503 N N . ILE A 1 183 ? 7.227 12.534 8.543 1.00 95.50 183 ILE A N 1
ATOM 1504 C CA . ILE A 1 183 ? 7.792 12.731 9.879 1.00 95.50 183 ILE A CA 1
ATOM 1505 C C . ILE A 1 183 ? 7.853 11.377 10.590 1.00 95.50 183 ILE A C 1
ATOM 1507 O O . ILE A 1 183 ? 6.840 10.684 10.719 1.00 95.50 183 ILE A O 1
ATOM 1511 N N . TRP A 1 184 ? 9.051 10.976 11.013 1.00 95.75 184 TRP A N 1
ATOM 1512 C CA . TRP A 1 184 ? 9.291 9.695 11.673 1.00 95.75 184 TRP A CA 1
ATOM 1513 C C . TRP A 1 184 ? 9.093 9.791 13.176 1.00 95.75 184 TRP A C 1
ATOM 1515 O O . TRP A 1 184 ? 9.675 10.651 13.826 1.00 95.75 184 TRP A O 1
ATOM 1525 N N . ASP A 1 185 ? 8.342 8.837 13.714 1.00 94.00 185 ASP A N 1
ATOM 1526 C CA . ASP A 1 185 ? 8.123 8.700 15.147 1.00 94.00 185 ASP A CA 1
ATOM 1527 C C . ASP A 1 185 ? 7.994 7.211 15.486 1.00 94.00 185 ASP A C 1
ATOM 1529 O O . ASP A 1 185 ? 7.206 6.478 14.881 1.00 94.00 185 ASP A O 1
ATOM 1533 N N . LYS A 1 186 ? 8.818 6.731 16.420 1.00 93.56 186 LYS A N 1
ATOM 1534 C CA . LYS A 1 186 ? 8.867 5.312 16.797 1.00 93.56 186 LYS A CA 1
ATOM 1535 C C . LYS A 1 186 ? 7.768 4.933 17.794 1.00 93.56 186 LYS A C 1
ATOM 1537 O O . LYS A 1 186 ? 7.361 3.759 17.804 1.00 93.56 186 LYS A O 1
ATOM 1542 N N . GLU A 1 187 ? 7.336 5.886 18.611 1.00 93.00 187 GLU A N 1
ATOM 1543 C CA . GLU A 1 187 ? 6.431 5.697 19.744 1.00 93.00 187 GLU A CA 1
ATOM 1544 C C . GLU A 1 187 ? 4.990 5.971 19.321 1.00 93.00 187 GLU A C 1
ATOM 1546 O O . GLU A 1 187 ? 4.150 5.074 19.417 1.00 93.00 187 GLU A O 1
ATOM 1551 N N . ASN A 1 188 ? 4.735 7.146 18.744 1.00 92.31 188 ASN A N 1
ATOM 1552 C CA . ASN A 1 188 ? 3.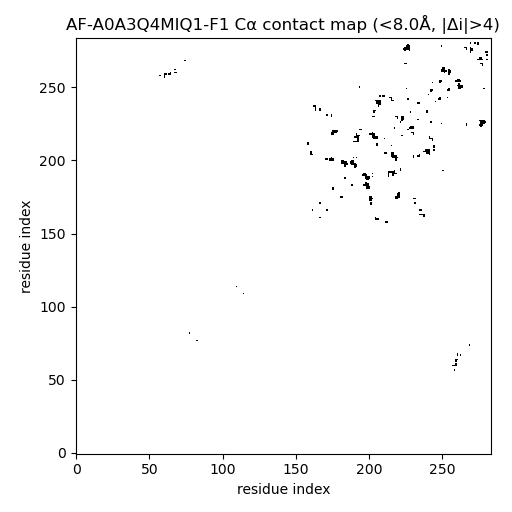395 7.593 18.359 1.00 92.31 188 ASN A CA 1
ATOM 1553 C C . ASN A 1 188 ? 3.079 7.347 16.874 1.00 92.31 188 ASN A C 1
ATOM 1555 O O . ASN A 1 188 ? 1.923 7.422 16.459 1.00 92.31 188 ASN A O 1
ATOM 1559 N N . GLY A 1 189 ? 4.084 7.008 16.061 1.00 92.88 189 GLY A N 1
ATOM 1560 C CA . GLY A 1 189 ? 3.909 6.770 14.631 1.00 92.88 189 GLY A CA 1
ATOM 1561 C C . GLY A 1 189 ? 3.169 5.469 14.302 1.00 92.88 189 GLY A C 1
ATOM 1562 O O . GLY A 1 189 ? 3.494 4.381 14.794 1.00 92.88 189 GLY A O 1
ATOM 1563 N N . SER A 1 190 ? 2.223 5.560 13.368 1.00 93.38 190 SER A N 1
ATOM 1564 C CA . SER A 1 190 ? 1.553 4.395 12.782 1.00 93.38 190 SER A CA 1
ATOM 1565 C C . SER A 1 190 ? 2.424 3.756 11.696 1.00 93.38 190 SER A C 1
ATOM 1567 O O . SER A 1 190 ? 3.188 4.435 11.005 1.00 93.38 190 SER A O 1
ATOM 1569 N N . SER A 1 191 ? 2.347 2.430 11.539 1.00 95.00 191 SER A N 1
ATOM 1570 C CA . SER A 1 191 ? 3.192 1.693 10.589 1.00 95.00 191 SER A CA 1
ATOM 1571 C C . SER A 1 191 ? 2.488 1.478 9.251 1.00 95.00 191 SER A C 1
ATOM 1573 O O . SER A 1 191 ? 1.364 0.988 9.203 1.00 95.00 191 SER A O 1
ATOM 1575 N N . CYS A 1 192 ? 3.170 1.794 8.149 1.00 95.56 192 CYS A N 1
ATOM 1576 C CA . CYS A 1 192 ? 2.694 1.458 6.806 1.00 95.56 192 CYS A CA 1
ATOM 1577 C C . CYS A 1 192 ? 2.964 -0.018 6.477 1.00 95.56 192 CYS A C 1
ATOM 1579 O O . CYS A 1 192 ? 4.095 -0.483 6.594 1.00 95.56 192 CYS A O 1
ATOM 1581 N N . HIS A 1 193 ? 1.981 -0.739 5.945 1.00 94.94 193 HIS A N 1
ATOM 1582 C CA . HIS A 1 193 ? 2.128 -2.134 5.529 1.00 94.94 193 HIS A CA 1
ATOM 1583 C C . HIS A 1 193 ? 3.259 -2.345 4.505 1.00 94.94 193 HIS A C 1
ATOM 1585 O O . HIS A 1 193 ? 4.044 -3.292 4.602 1.00 94.94 193 HIS A O 1
ATOM 1591 N N . GLN A 1 194 ? 3.365 -1.447 3.520 1.00 94.06 194 GLN A N 1
ATOM 1592 C CA . GLN A 1 194 ? 4.265 -1.617 2.381 1.00 94.06 194 GLN A CA 1
ATOM 1593 C C . GLN A 1 194 ? 5.730 -1.304 2.710 1.00 94.06 194 GLN A C 1
ATOM 1595 O O . GLN A 1 194 ? 6.613 -2.091 2.362 1.00 94.06 194 GLN A O 1
ATOM 1600 N N . CYS A 1 195 ? 6.006 -0.153 3.331 1.00 94.12 195 CYS A N 1
ATOM 1601 C CA . CYS A 1 195 ? 7.373 0.268 3.661 1.00 94.12 195 CYS A CA 1
ATOM 1602 C C . CYS A 1 195 ? 7.772 -0.022 5.112 1.00 94.12 195 CYS A C 1
ATOM 1604 O O . CYS A 1 195 ? 8.950 0.088 5.435 1.00 94.12 195 CYS A O 1
ATOM 1606 N N . ARG A 1 196 ? 6.818 -0.395 5.976 1.00 93.94 196 ARG A N 1
ATOM 1607 C CA . ARG A 1 196 ? 7.012 -0.700 7.408 1.00 93.94 196 ARG A CA 1
ATOM 1608 C C . ARG A 1 196 ? 7.611 0.442 8.227 1.00 93.94 196 ARG A C 1
ATOM 1610 O O . ARG A 1 196 ? 8.051 0.233 9.352 1.00 93.94 196 ARG A O 1
ATOM 1617 N N . GLN A 1 197 ? 7.610 1.648 7.672 1.00 94.56 197 GLN A N 1
ATOM 1618 C CA . GLN A 1 197 ? 8.060 2.860 8.346 1.00 94.56 197 GLN A CA 1
ATOM 1619 C C . GLN A 1 197 ? 6.982 3.296 9.340 1.00 94.56 197 GLN A C 1
ATOM 1621 O O . GLN A 1 197 ? 5.794 3.206 9.012 1.00 94.56 197 GLN A O 1
ATOM 1626 N N . LYS A 1 198 ? 7.402 3.723 10.536 1.00 95.88 198 LYS A N 1
ATOM 1627 C CA . LYS A 1 198 ? 6.525 4.326 11.542 1.00 95.88 198 LYS A CA 1
ATOM 1628 C C . LYS A 1 198 ? 6.619 5.839 11.450 1.00 95.88 198 LYS A C 1
ATOM 1630 O O . LYS A 1 198 ? 7.706 6.400 11.588 1.00 95.88 198 LYS A O 1
ATOM 1635 N N . THR A 1 199 ? 5.495 6.468 11.165 1.00 96.69 199 THR A N 1
ATOM 1636 C CA . THR A 1 199 ? 5.439 7.890 10.835 1.00 96.69 199 THR A CA 1
ATOM 1637 C C . THR A 1 199 ? 4.121 8.496 11.297 1.00 96.69 199 THR A C 1
ATOM 1639 O O . THR A 1 199 ? 3.133 7.771 11.459 1.00 96.69 199 THR A O 1
ATOM 1642 N N . LEU A 1 200 ? 4.115 9.812 11.496 1.00 96.56 200 LEU A N 1
ATOM 1643 C CA . LEU A 1 200 ? 2.943 10.562 11.957 1.00 96.56 200 LEU A CA 1
ATOM 1644 C C . LEU A 1 200 ? 1.936 10.875 10.840 1.00 96.56 200 LEU A C 1
ATOM 1646 O O . LEU A 1 200 ? 0.815 11.260 11.150 1.00 96.56 200 LEU A O 1
ATOM 1650 N N . ASP A 1 201 ? 2.298 10.667 9.565 1.00 96.38 201 ASP A N 1
ATOM 1651 C CA . ASP A 1 201 ? 1.381 10.897 8.442 1.00 96.38 201 ASP A CA 1
ATOM 1652 C C . ASP A 1 201 ? 0.105 10.061 8.546 1.00 96.38 201 ASP A C 1
ATOM 1654 O O . ASP A 1 201 ? 0.130 8.900 8.990 1.00 96.38 201 ASP A O 1
ATOM 1658 N N . THR A 1 202 ? -0.988 10.646 8.064 1.00 95.94 202 THR A N 1
ATOM 1659 C CA . THR A 1 202 ? -2.271 9.964 7.931 1.00 95.94 202 THR A CA 1
ATOM 1660 C C . THR A 1 202 ? -2.155 8.848 6.898 1.00 95.94 202 THR A C 1
ATOM 1662 O O . THR A 1 202 ? -1.638 9.018 5.790 1.00 95.94 202 THR A O 1
ATOM 1665 N N . LYS A 1 203 ? -2.636 7.665 7.279 1.00 95.75 203 LYS A N 1
ATOM 1666 C CA . LYS A 1 203 ? -2.601 6.446 6.464 1.00 95.75 203 LYS A CA 1
ATOM 1667 C C . LYS A 1 203 ? -4.015 5.982 6.176 1.00 95.75 203 LYS A C 1
ATOM 1669 O O . LYS A 1 203 ? -4.944 6.317 6.903 1.00 95.75 203 LYS A O 1
ATOM 1674 N N . THR A 1 204 ? -4.155 5.149 5.152 1.00 95.56 204 THR A N 1
ATOM 1675 C CA . THR A 1 204 ? -5.445 4.549 4.802 1.00 95.56 204 THR A CA 1
ATOM 1676 C C . THR A 1 204 ? -6.059 3.749 5.943 1.00 95.56 204 THR A C 1
ATOM 1678 O O . THR A 1 204 ? -5.355 3.168 6.775 1.00 95.56 204 THR A O 1
ATOM 1681 N N . VAL A 1 205 ? -7.381 3.622 5.904 1.00 93.56 205 VAL A N 1
ATOM 1682 C CA . VAL A 1 205 ? -8.163 2.811 6.833 1.00 93.56 205 VAL A CA 1
ATOM 1683 C C . VAL A 1 205 ? -8.984 1.801 6.030 1.00 93.56 205 VAL A C 1
ATOM 1685 O O . VAL A 1 205 ? -9.770 2.167 5.171 1.00 93.56 205 VAL A O 1
ATOM 1688 N N . CYS A 1 206 ? -8.765 0.510 6.281 1.00 93.75 206 CYS A N 1
ATOM 1689 C CA . CYS A 1 206 ? -9.432 -0.605 5.596 1.00 93.75 206 CYS A CA 1
ATOM 1690 C C . CYS A 1 206 ? -10.833 -0.829 6.172 1.00 93.75 206 CYS A C 1
ATOM 1692 O O . CYS A 1 206 ? -10.956 -1.072 7.373 1.00 93.75 206 CYS A O 1
ATOM 1694 N N . ARG A 1 207 ? -11.863 -0.805 5.317 1.00 91.06 207 ARG A N 1
ATOM 1695 C CA . ARG A 1 207 ? -13.277 -0.939 5.719 1.00 91.06 207 ARG A CA 1
ATOM 1696 C C . ARG A 1 207 ? -13.913 -2.275 5.329 1.00 91.06 207 ARG A C 1
ATOM 1698 O O . ARG A 1 207 ? -15.095 -2.489 5.545 1.00 91.06 207 ARG A O 1
ATOM 1705 N N . SER A 1 208 ? -13.113 -3.225 4.846 1.00 90.56 208 SER A N 1
ATOM 1706 C CA . SER A 1 208 ? -13.582 -4.551 4.419 1.00 90.56 208 SER A CA 1
ATOM 1707 C C . SER A 1 208 ? -14.108 -5.447 5.551 1.00 90.56 208 SER A C 1
ATOM 1709 O O . SER A 1 208 ? -14.625 -6.525 5.286 1.00 90.56 208 SER A O 1
ATOM 1711 N N . GLY A 1 209 ? -13.888 -5.085 6.820 1.00 87.25 209 GLY A N 1
ATOM 1712 C CA . GLY A 1 209 ? -14.244 -5.903 7.988 1.00 87.25 209 GLY A CA 1
ATOM 1713 C C . GLY A 1 209 ? -13.336 -7.118 8.239 1.00 87.25 209 GLY A C 1
ATOM 1714 O O . GLY A 1 209 ? -13.334 -7.668 9.341 1.00 87.25 209 GLY A O 1
ATOM 1715 N N . PHE A 1 210 ? -12.511 -7.518 7.265 1.00 84.38 210 PHE A N 1
ATOM 1716 C CA . PHE A 1 210 ? -11.617 -8.677 7.386 1.00 84.38 210 PHE A CA 1
ATOM 1717 C C . PHE A 1 210 ? -10.243 -8.331 7.963 1.00 84.38 210 PHE A C 1
ATOM 1719 O O . PHE A 1 210 ? -9.625 -9.151 8.650 1.00 84.38 210 PHE A O 1
ATOM 1726 N N . CYS A 1 211 ? -9.724 -7.138 7.656 1.00 85.75 211 CYS A N 1
ATOM 1727 C CA . CYS A 1 211 ? -8.403 -6.719 8.108 1.00 85.75 211 CYS A CA 1
ATOM 1728 C C . CYS A 1 211 ? -8.473 -5.808 9.335 1.00 85.75 211 CYS A C 1
ATOM 1730 O O . CYS A 1 211 ? -9.372 -4.989 9.461 1.00 85.75 211 CYS A O 1
ATOM 1732 N N . VAL A 1 212 ? -7.510 -5.962 10.253 1.00 79.69 212 VAL A N 1
ATOM 1733 C CA . VAL A 1 212 ? -7.447 -5.193 11.505 1.00 79.69 212 VAL A CA 1
ATOM 1734 C C . VAL A 1 212 ? -6.098 -4.495 11.663 1.00 79.69 212 VAL A C 1
ATOM 1736 O O . VAL A 1 212 ? -5.047 -5.071 11.347 1.00 79.69 212 VAL A O 1
ATOM 1739 N N . GLY A 1 213 ? -6.138 -3.262 12.174 1.00 79.56 213 GLY A N 1
ATOM 1740 C CA . GLY A 1 213 ? -4.963 -2.455 12.500 1.00 79.56 213 GLY A CA 1
ATOM 1741 C C . GLY A 1 213 ? -4.042 -2.188 11.305 1.00 79.56 213 GLY A C 1
ATOM 1742 O O . GLY A 1 213 ? -4.487 -1.982 10.177 1.00 79.56 213 GLY A O 1
ATOM 1743 N N . ALA A 1 214 ? -2.730 -2.252 11.547 1.00 81.38 214 ALA A N 1
ATOM 1744 C CA . ALA A 1 214 ? -1.682 -1.878 10.591 1.00 81.38 214 ALA A CA 1
ATOM 1745 C C . ALA A 1 214 ? -1.612 -2.731 9.306 1.00 81.38 214 ALA A C 1
ATOM 1747 O O . ALA A 1 214 ? -0.869 -2.398 8.385 1.00 81.38 214 ALA A O 1
ATOM 1748 N N . LYS A 1 215 ? -2.370 -3.836 9.202 1.00 88.19 215 LYS A N 1
ATOM 1749 C CA . LYS A 1 215 ? -2.430 -4.624 7.959 1.00 88.19 215 LYS A CA 1
ATOM 1750 C C . LYS A 1 215 ? -3.052 -3.818 6.817 1.00 88.19 215 LYS A C 1
ATOM 1752 O O . LYS A 1 215 ? -2.573 -3.908 5.697 1.00 88.19 215 LYS A O 1
ATOM 1757 N N . GLY A 1 216 ? -4.078 -3.020 7.101 1.00 91.50 216 GLY A N 1
ATOM 1758 C CA . GLY A 1 216 ? -4.789 -2.231 6.092 1.00 91.50 216 GLY A CA 1
ATOM 1759 C C . GLY A 1 216 ? -4.243 -0.825 5.856 1.00 91.50 216 GLY A C 1
ATOM 1760 O O . GLY A 1 216 ? -4.827 -0.089 5.064 1.00 91.50 216 GLY A O 1
ATOM 1761 N N . GLN A 1 217 ? -3.171 -0.436 6.553 1.00 94.75 217 GLN A N 1
ATOM 1762 C CA . GLN A 1 217 ? -2.673 0.938 6.564 1.00 94.75 217 GLN A CA 1
ATOM 1763 C C . GLN A 1 217 ? -1.548 1.132 5.550 1.00 94.75 217 GLN A C 1
ATOM 1765 O O . GLN A 1 217 ? -0.491 0.504 5.637 1.00 94.75 217 GLN A O 1
ATOM 1770 N N . PHE A 1 218 ? -1.747 2.048 4.612 1.00 97.00 218 PHE A N 1
ATOM 1771 C CA . PHE A 1 218 ? -0.765 2.447 3.614 1.00 97.00 218 PHE A CA 1
ATOM 1772 C C . PHE A 1 218 ? -0.552 3.958 3.701 1.00 97.00 218 PHE A C 1
ATOM 1774 O O . PHE A 1 218 ? -1.506 4.725 3.769 1.00 97.00 218 PHE A O 1
ATOM 1781 N N . CYS A 1 219 ? 0.708 4.392 3.697 1.00 97.06 219 CYS A N 1
ATOM 1782 C CA . CYS A 1 219 ? 1.036 5.808 3.526 1.00 97.06 219 CYS 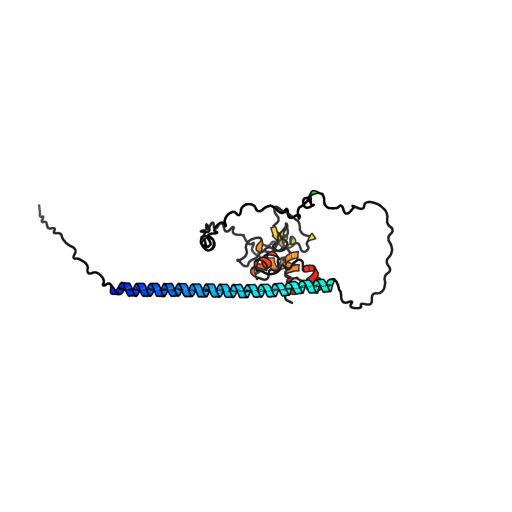A CA 1
ATOM 1783 C C . CYS A 1 219 ? 0.871 6.226 2.057 1.00 97.06 219 CYS A C 1
ATOM 1785 O O . CYS A 1 219 ? 1.086 5.397 1.158 1.00 97.06 219 CYS A O 1
ATOM 1787 N N . GLY A 1 220 ? 0.643 7.520 1.820 1.00 97.25 220 GLY A N 1
ATOM 1788 C CA . GLY A 1 220 ? 0.441 8.111 0.490 1.00 97.25 220 GLY A CA 1
ATOM 1789 C C . GLY A 1 220 ? 1.410 7.641 -0.593 1.00 97.25 220 GLY A C 1
ATOM 1790 O O . GLY A 1 220 ? 0.962 7.093 -1.604 1.00 97.25 220 GLY A O 1
ATOM 1791 N N . PRO A 1 221 ? 2.743 7.691 -0.392 1.00 96.94 221 PRO A N 1
ATOM 1792 C CA . PRO A 1 221 ? 3.676 7.364 -1.464 1.00 96.94 221 PRO A CA 1
ATOM 1793 C C . PRO A 1 221 ? 3.675 5.872 -1.799 1.00 96.94 221 PRO A C 1
ATOM 1795 O O . PRO A 1 221 ? 4.057 5.483 -2.900 1.00 96.94 221 PRO A O 1
ATOM 1798 N N . CYS A 1 222 ? 3.302 5.010 -0.850 1.00 96.75 222 CYS A N 1
ATOM 1799 C CA . CYS A 1 222 ? 3.232 3.578 -1.103 1.00 96.75 222 CYS A CA 1
ATOM 1800 C C . CYS A 1 222 ? 1.959 3.211 -1.845 1.00 96.75 222 CYS A C 1
ATOM 1802 O O . CYS A 1 222 ? 2.059 2.444 -2.793 1.00 96.75 222 CYS A O 1
ATOM 1804 N N . LEU A 1 223 ? 0.808 3.747 -1.435 1.00 97.19 223 LEU A N 1
ATOM 1805 C CA . LEU A 1 223 ? -0.455 3.447 -2.098 1.00 97.19 223 LEU A CA 1
ATOM 1806 C C . LEU A 1 223 ? -0.421 3.917 -3.560 1.00 97.19 223 LEU A C 1
ATOM 1808 O O . LEU A 1 223 ? -0.554 3.094 -4.465 1.00 97.19 223 LEU A O 1
ATOM 1812 N N . LYS A 1 224 ? -0.053 5.184 -3.779 1.00 96.94 224 LYS A N 1
ATOM 1813 C CA . LYS A 1 224 ? 0.026 5.799 -5.108 1.00 96.94 224 LYS A CA 1
ATOM 1814 C C . LYS A 1 224 ? 0.984 5.069 -6.044 1.00 96.94 224 LYS A C 1
ATOM 1816 O O . LYS A 1 224 ? 0.600 4.624 -7.115 1.00 96.94 224 LYS A O 1
ATOM 1821 N N . ASN A 1 225 ? 2.241 4.883 -5.636 1.00 96.19 225 ASN A N 1
ATOM 1822 C CA . ASN A 1 225 ? 3.244 4.307 -6.540 1.00 96.19 225 ASN A CA 1
ATOM 1823 C C . ASN A 1 225 ? 3.088 2.794 -6.741 1.00 96.19 225 ASN A C 1
ATOM 1825 O O . ASN A 1 225 ? 3.613 2.255 -7.714 1.00 96.19 225 ASN A O 1
ATOM 1829 N N . ARG A 1 226 ? 2.462 2.076 -5.798 1.00 95.69 226 ARG A N 1
ATOM 1830 C CA . ARG A 1 226 ? 2.322 0.616 -5.903 1.00 95.69 226 ARG A CA 1
ATOM 1831 C C . ARG A 1 226 ? 1.010 0.174 -6.519 1.00 95.69 226 ARG A C 1
ATOM 1833 O O . ARG A 1 226 ? 1.040 -0.865 -7.162 1.00 95.69 226 ARG A O 1
ATOM 1840 N N . TYR A 1 227 ? -0.071 0.915 -6.298 1.00 96.50 227 TYR A N 1
ATOM 1841 C CA . TYR A 1 227 ? -1.431 0.511 -6.661 1.00 96.50 227 TYR A CA 1
ATOM 1842 C C . TYR A 1 227 ? -2.199 1.594 -7.431 1.00 96.50 227 TYR A C 1
ATOM 1844 O O . TYR A 1 227 ? -3.306 1.333 -7.868 1.00 96.50 227 TYR A O 1
ATOM 1852 N N . GLY A 1 228 ? -1.641 2.799 -7.599 1.00 95.81 228 GLY A N 1
ATOM 1853 C CA . GLY A 1 228 ? -2.285 3.879 -8.356 1.00 95.81 228 GLY A CA 1
ATOM 1854 C C . GLY A 1 228 ? -3.383 4.630 -7.598 1.00 95.81 228 GLY A C 1
ATOM 1855 O O . GLY A 1 228 ? -3.958 5.563 -8.142 1.00 95.81 228 GLY A O 1
ATOM 1856 N N . GLU A 1 229 ? -3.653 4.273 -6.342 1.00 97.06 229 GLU A N 1
ATOM 1857 C CA . GLU A 1 229 ? -4.725 4.873 -5.538 1.00 97.06 229 GLU A CA 1
ATOM 1858 C C . GLU A 1 229 ? -4.213 6.041 -4.677 1.00 97.06 229 GLU A C 1
ATOM 1860 O O . GLU A 1 229 ? -3.082 6.021 -4.173 1.00 97.06 229 GLU A O 1
ATOM 1865 N N . ASP A 1 230 ? -5.058 7.054 -4.472 1.00 96.94 230 ASP A N 1
ATOM 1866 C CA . ASP A 1 230 ? -4.735 8.238 -3.676 1.00 96.94 230 ASP A CA 1
ATOM 1867 C C . ASP A 1 230 ? -5.334 8.169 -2.263 1.00 96.94 230 ASP A C 1
ATOM 1869 O O . ASP A 1 230 ? -6.507 7.843 -2.092 1.00 96.94 230 ASP A O 1
ATOM 1873 N N . VAL A 1 231 ? -4.540 8.501 -1.2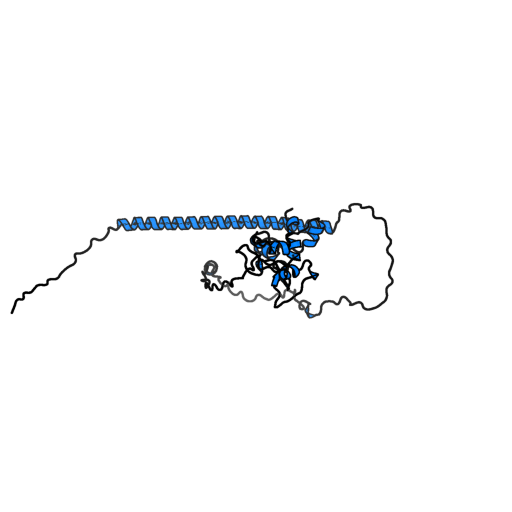37 1.00 97.06 231 VAL A N 1
ATOM 1874 C CA . VAL A 1 231 ? -4.963 8.347 0.168 1.00 97.06 231 VAL A CA 1
ATOM 1875 C C . VAL A 1 231 ? -6.135 9.257 0.528 1.00 97.06 231 VAL A C 1
ATOM 1877 O O . VAL A 1 231 ? -6.996 8.832 1.294 1.00 97.06 231 VAL A O 1
ATOM 1880 N N . CYS A 1 232 ? -6.209 10.464 -0.036 1.00 96.38 232 CYS A N 1
ATOM 1881 C CA . CYS A 1 232 ? -7.315 11.380 0.226 1.00 96.38 232 CYS A CA 1
ATOM 1882 C C . CYS A 1 232 ? -8.630 10.771 -0.281 1.00 96.38 232 CYS A C 1
ATOM 1884 O O . CYS A 1 232 ? -9.602 10.662 0.465 1.00 96.38 232 CYS A O 1
ATOM 1886 N N . THR A 1 233 ? -8.620 10.250 -1.512 1.00 96.44 233 THR A N 1
ATOM 1887 C CA . THR A 1 233 ? -9.809 9.636 -2.129 1.00 96.44 233 THR A CA 1
ATOM 1888 C C . THR A 1 233 ? -10.296 8.391 -1.386 1.00 96.44 233 THR A C 1
ATOM 1890 O O . THR A 1 233 ? -11.484 8.258 -1.114 1.00 96.44 233 THR A O 1
ATOM 1893 N N . VAL A 1 234 ? -9.387 7.495 -0.994 1.00 95.88 234 VAL A N 1
ATOM 1894 C CA . VAL A 1 234 ? -9.750 6.229 -0.329 1.00 95.88 234 VAL A CA 1
ATOM 1895 C C . VAL A 1 234 ? -10.179 6.424 1.121 1.00 95.88 234 VAL A C 1
ATOM 1897 O O . VAL A 1 234 ? -10.948 5.628 1.658 1.00 95.88 234 VAL A O 1
ATOM 1900 N N . LEU A 1 235 ? -9.685 7.472 1.784 1.00 95.25 235 LEU A N 1
ATOM 1901 C CA . LEU A 1 235 ? -10.136 7.824 3.123 1.00 95.25 235 LEU A CA 1
ATOM 1902 C C . LEU A 1 235 ? -11.618 8.207 3.095 1.00 95.25 235 LEU A C 1
ATOM 1904 O O . LEU A 1 235 ? -12.359 7.722 3.950 1.00 95.25 235 LEU A O 1
ATOM 1908 N N . LEU A 1 236 ? -12.041 8.945 2.066 1.00 95.19 236 LEU A N 1
ATOM 1909 C CA . LEU A 1 236 ? -13.422 9.378 1.847 1.00 95.19 236 LEU A CA 1
ATOM 1910 C C . LEU A 1 236 ? -14.344 8.302 1.240 1.00 95.19 236 LEU A C 1
ATOM 1912 O O . LEU A 1 236 ? -15.546 8.521 1.131 1.00 95.19 236 LEU A O 1
ATOM 1916 N N . ASP A 1 237 ? -13.819 7.133 0.869 1.00 94.69 237 ASP A N 1
ATOM 1917 C CA . ASP A 1 237 ? -14.614 6.022 0.339 1.00 94.69 237 ASP A CA 1
ATOM 1918 C C . ASP A 1 237 ? -15.031 5.045 1.467 1.00 94.69 237 ASP A C 1
ATOM 1920 O O . ASP A 1 237 ? -14.174 4.377 2.073 1.00 94.69 237 ASP A O 1
ATOM 1924 N N . PRO A 1 238 ? -16.341 4.910 1.764 1.00 93.44 238 PRO A N 1
ATOM 1925 C CA . PRO A 1 238 ? -16.836 4.017 2.813 1.00 93.44 238 PRO A CA 1
ATOM 1926 C C . PRO A 1 238 ? -16.686 2.532 2.458 1.00 93.44 238 PRO A C 1
ATOM 1928 O O . PRO A 1 238 ? -16.648 1.688 3.355 1.00 93.44 238 PRO A O 1
ATOM 1931 N N . THR A 1 239 ? -16.565 2.201 1.173 1.00 93.88 239 THR A N 1
ATOM 1932 C CA . THR A 1 239 ? -16.463 0.825 0.664 1.00 93.88 239 THR A CA 1
ATOM 1933 C C . THR A 1 239 ? -15.022 0.382 0.417 1.00 93.88 239 THR A C 1
ATOM 1935 O O . THR A 1 239 ? -14.761 -0.774 0.058 1.00 93.88 239 THR A O 1
ATOM 1938 N N . TRP A 1 240 ? -14.058 1.276 0.657 1.00 95.00 240 TRP A N 1
ATOM 1939 C CA . TRP A 1 240 ? -12.669 1.012 0.333 1.00 95.00 240 TRP A CA 1
ATOM 1940 C C . TRP A 1 240 ? -12.093 -0.192 1.091 1.00 95.00 240 TRP A C 1
ATOM 1942 O O . TRP A 1 240 ? -12.155 -0.320 2.320 1.00 95.00 240 TRP A O 1
ATOM 1952 N N . SER A 1 241 ? -11.441 -1.072 0.334 1.00 95.25 241 SER A N 1
ATOM 1953 C CA . SER A 1 241 ? -10.822 -2.298 0.827 1.00 95.25 241 SER A CA 1
ATOM 1954 C C . SER A 1 241 ? -9.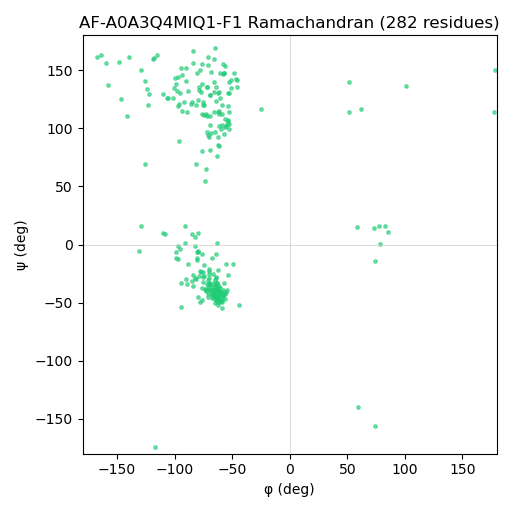340 -2.306 0.491 1.00 95.25 241 SER A C 1
ATOM 1956 O O . SER A 1 241 ? -8.960 -2.115 -0.653 1.00 95.25 241 SER A O 1
ATOM 1958 N N . CYS A 1 242 ? -8.470 -2.566 1.465 1.00 95.62 242 CYS A N 1
ATOM 1959 C CA . CYS A 1 242 ? -7.034 -2.501 1.196 1.00 95.62 242 CYS A CA 1
ATOM 1960 C C . CYS A 1 242 ? -6.557 -3.587 0.201 1.00 95.62 242 CYS A C 1
ATOM 1962 O O . CYS A 1 242 ? -7.181 -4.653 0.112 1.00 95.62 242 CYS A O 1
ATOM 1964 N N . PRO A 1 243 ? -5.393 -3.405 -0.459 1.00 95.62 243 PRO A N 1
ATOM 1965 C CA . PRO A 1 243 ? -4.840 -4.381 -1.406 1.00 95.62 243 PRO A CA 1
ATOM 1966 C C . PRO A 1 243 ? -4.678 -5.807 -0.861 1.00 95.62 243 PRO A C 1
ATOM 1968 O O . PRO A 1 243 ? -4.700 -6.771 -1.619 1.00 95.62 243 PRO A O 1
ATOM 1971 N N . ILE A 1 244 ? -4.520 -5.976 0.457 1.00 94.00 244 ILE A N 1
ATOM 1972 C CA . ILE A 1 244 ? -4.460 -7.309 1.079 1.00 94.00 244 ILE A CA 1
ATOM 1973 C C . ILE A 1 244 ? -5.829 -7.982 1.047 1.00 94.00 244 ILE A C 1
ATOM 1975 O O . ILE A 1 244 ? -5.921 -9.156 0.712 1.00 94.00 244 ILE A O 1
ATOM 1979 N N . CYS A 1 245 ? -6.887 -7.247 1.395 1.00 93.81 245 CYS A N 1
ATOM 1980 C CA . CYS A 1 245 ? -8.254 -7.765 1.382 1.00 93.81 245 CYS A CA 1
ATOM 1981 C C . CYS A 1 245 ? -8.741 -8.072 -0.026 1.00 93.81 245 CYS A C 1
ATOM 1983 O O . CYS A 1 245 ? -9.486 -9.025 -0.201 1.00 93.81 245 CYS A O 1
ATOM 1985 N N . ARG A 1 246 ? -8.284 -7.295 -1.011 1.00 94.06 246 ARG A N 1
ATOM 1986 C CA . ARG A 1 246 ? -8.547 -7.542 -2.432 1.00 94.06 246 ARG A CA 1
ATOM 1987 C C . ARG A 1 246 ? -7.703 -8.687 -3.019 1.00 94.06 246 ARG A C 1
ATOM 1989 O O . ARG A 1 246 ? -7.918 -9.067 -4.158 1.00 94.06 246 ARG A O 1
ATOM 1996 N N . GLY A 1 247 ? -6.725 -9.226 -2.281 1.00 91.94 247 GLY A N 1
ATOM 1997 C CA . GLY A 1 247 ? -5.856 -10.311 -2.763 1.00 91.94 247 GLY A CA 1
ATOM 1998 C C . GLY A 1 247 ? -4.804 -9.891 -3.800 1.00 91.94 247 GLY A C 1
ATOM 1999 O O . GLY A 1 247 ? -4.183 -10.745 -4.422 1.00 91.94 247 GLY A O 1
ATOM 2000 N N . MET A 1 248 ? -4.570 -8.587 -3.964 1.00 93.06 248 MET A N 1
ATOM 2001 C CA . MET A 1 248 ? -3.680 -8.000 -4.981 1.00 93.06 248 MET A CA 1
ATOM 2002 C C . MET A 1 248 ? -2.401 -7.381 -4.387 1.00 93.06 248 MET A C 1
ATOM 2004 O O . MET A 1 248 ? -1.650 -6.678 -5.062 1.00 93.06 248 MET A O 1
ATOM 2008 N N . CYS A 1 249 ? -2.128 -7.600 -3.095 1.00 94.06 249 CYS A N 1
ATOM 2009 C CA . CYS A 1 249 ? -0.972 -7.006 -2.426 1.00 94.06 249 CYS A CA 1
ATOM 2010 C C . CYS A 1 249 ? 0.356 -7.545 -2.989 1.00 94.06 249 CYS A C 1
ATOM 2012 O O . CYS A 1 249 ? 0.741 -8.690 -2.755 1.00 94.06 249 CYS A O 1
ATOM 2014 N N . ASN A 1 250 ? 1.135 -6.677 -3.638 1.00 92.94 250 ASN A N 1
ATOM 2015 C CA . ASN A 1 250 ? 2.414 -7.036 -4.257 1.00 92.94 250 ASN A CA 1
ATOM 2016 C C . ASN A 1 250 ? 3.630 -6.862 -3.322 1.00 92.94 250 ASN A C 1
ATOM 2018 O O . ASN A 1 250 ? 4.781 -6.835 -3.781 1.00 92.94 250 ASN A O 1
ATOM 2022 N N . CYS A 1 251 ? 3.413 -6.728 -2.009 1.00 92.62 251 CYS A N 1
ATOM 2023 C CA . CYS A 1 251 ? 4.501 -6.566 -1.048 1.00 92.62 251 CYS A CA 1
ATOM 2024 C C . CYS A 1 251 ? 5.299 -7.870 -0.866 1.00 92.62 251 CYS A C 1
ATOM 2026 O O . CYS A 1 251 ? 4.798 -8.979 -1.051 1.00 92.62 251 CYS A O 1
ATOM 2028 N N . SER A 1 252 ? 6.566 -7.750 -0.462 1.00 90.50 252 SER A N 1
ATOM 2029 C CA . SER A 1 252 ? 7.452 -8.912 -0.329 1.00 90.50 252 SER A CA 1
ATOM 2030 C C . SER A 1 252 ? 7.005 -9.919 0.736 1.00 90.50 252 SER A C 1
ATOM 2032 O O . SER A 1 252 ? 7.302 -11.100 0.588 1.00 90.50 252 SER A O 1
ATOM 2034 N N . LEU A 1 253 ? 6.301 -9.491 1.793 1.00 91.00 253 LEU A N 1
ATOM 2035 C CA . LEU A 1 253 ? 5.798 -10.409 2.826 1.00 91.00 253 LEU A CA 1
ATOM 2036 C C . LEU A 1 253 ? 4.572 -11.181 2.361 1.00 91.00 253 LEU A C 1
ATOM 2038 O O . LEU A 1 253 ? 4.538 -12.393 2.542 1.00 91.00 253 LEU A O 1
ATOM 2042 N N . CYS A 1 254 ? 3.587 -10.496 1.776 1.00 92.00 254 CYS A N 1
ATOM 2043 C CA . CYS A 1 254 ? 2.364 -11.137 1.299 1.00 92.00 254 CYS A CA 1
ATOM 2044 C C . CYS A 1 254 ? 2.684 -12.146 0.198 1.00 92.00 254 CYS A C 1
ATOM 2046 O O . CYS A 1 254 ? 2.301 -13.304 0.318 1.00 92.00 254 CYS A O 1
ATOM 2048 N N . ARG A 1 255 ? 3.526 -11.767 -0.772 1.00 91.81 255 ARG A N 1
ATOM 2049 C CA . ARG A 1 255 ? 3.952 -12.689 -1.832 1.00 91.81 255 ARG A CA 1
ATOM 2050 C C . ARG A 1 255 ? 4.704 -13.902 -1.291 1.00 91.81 255 ARG A C 1
ATOM 2052 O O . ARG A 1 255 ? 4.339 -15.023 -1.619 1.00 91.81 255 ARG A O 1
ATOM 2059 N N . LYS A 1 256 ? 5.676 -13.714 -0.388 1.00 90.44 256 LYS A N 1
ATOM 2060 C CA . LYS A 1 256 ? 6.372 -14.853 0.241 1.00 90.44 256 LYS A CA 1
ATOM 2061 C C . LYS A 1 256 ? 5.414 -15.772 0.997 1.00 90.44 256 LYS A C 1
ATOM 2063 O O . LYS A 1 256 ? 5.557 -16.985 0.911 1.00 90.44 256 LYS A O 1
ATOM 2068 N N . LYS A 1 257 ? 4.436 -15.208 1.712 1.00 90.38 257 LYS A N 1
ATOM 2069 C CA . LYS A 1 257 ? 3.405 -15.980 2.420 1.00 90.38 257 LYS A CA 1
ATOM 2070 C C . LYS A 1 257 ? 2.533 -16.791 1.455 1.00 90.38 257 LYS A C 1
ATOM 2072 O O . LYS A 1 257 ? 2.098 -17.880 1.807 1.00 90.38 257 LYS A O 1
ATOM 2077 N N . GLU A 1 258 ? 2.302 -16.274 0.255 1.00 87.50 258 GLU A N 1
ATOM 2078 C CA . GLU A 1 258 ? 1.587 -16.968 -0.816 1.00 87.50 258 GLU A CA 1
ATOM 2079 C C . GLU A 1 258 ? 2.456 -17.979 -1.575 1.00 87.50 258 GLU A C 1
ATOM 2081 O O . GLU A 1 258 ? 1.910 -18.718 -2.380 1.00 87.50 258 GLU A O 1
ATOM 2086 N N . GLY A 1 259 ? 3.770 -18.056 -1.323 1.00 87.25 259 GLY A N 1
ATOM 2087 C CA . GLY A 1 259 ? 4.705 -18.905 -2.078 1.00 87.25 259 GLY A CA 1
ATOM 2088 C C . GLY A 1 259 ? 5.242 -18.256 -3.360 1.00 87.25 259 GLY A C 1
ATOM 2089 O O . GLY A 1 259 ? 5.883 -18.917 -4.177 1.00 87.25 259 GLY A O 1
ATOM 2090 N N . ARG A 1 260 ? 5.001 -16.954 -3.534 1.00 86.31 260 ARG A N 1
ATOM 2091 C CA . ARG A 1 260 ? 5.423 -16.152 -4.682 1.00 86.31 260 ARG A CA 1
ATOM 2092 C C . ARG A 1 260 ? 6.761 -15.436 -4.427 1.00 86.31 260 ARG A C 1
ATOM 2094 O O . ARG A 1 260 ? 7.094 -15.077 -3.294 1.00 86.31 260 ARG A O 1
ATOM 2101 N N . CYS A 1 261 ? 7.519 -15.163 -5.486 1.00 84.12 261 CYS A N 1
ATOM 2102 C CA . CYS A 1 261 ? 8.753 -14.385 -5.467 1.00 84.12 261 CYS A CA 1
ATOM 2103 C C . CYS A 1 261 ? 8.473 -12.971 -4.957 1.00 84.12 261 CYS A C 1
ATOM 2105 O O . CYS A 1 261 ? 7.410 -12.404 -5.180 1.00 84.12 261 CYS A O 1
ATOM 2107 N N . ALA A 1 262 ? 9.428 -12.359 -4.264 1.00 87.12 262 ALA A N 1
ATOM 2108 C CA . ALA A 1 262 ? 9.253 -10.978 -3.836 1.00 87.12 262 ALA A CA 1
ATOM 2109 C C . ALA A 1 262 ? 9.364 -10.027 -5.038 1.00 87.12 262 ALA A C 1
ATOM 2111 O O . ALA A 1 262 ? 10.301 -10.118 -5.819 1.00 87.12 262 ALA A O 1
ATOM 2112 N N . THR A 1 263 ? 8.452 -9.059 -5.131 1.00 84.56 263 THR A N 1
ATOM 2113 C CA . THR A 1 263 ? 8.428 -8.049 -6.205 1.00 84.56 263 THR A CA 1
ATOM 2114 C C . THR A 1 263 ? 9.648 -7.120 -6.191 1.00 84.56 263 THR A C 1
ATOM 211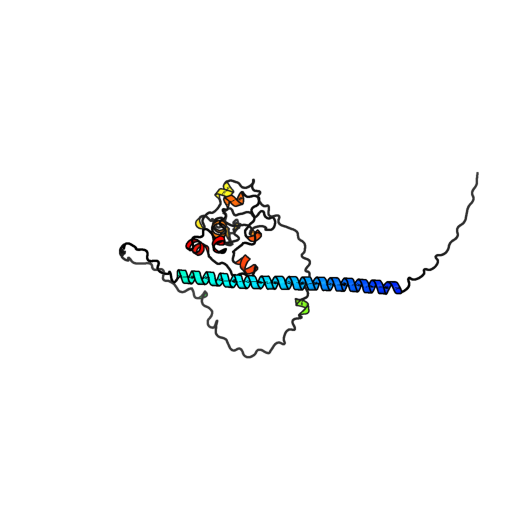6 O O . THR A 1 263 ? 10.073 -6.644 -7.230 1.00 84.56 263 THR A O 1
ATOM 2119 N N . GLY A 1 264 ? 10.225 -6.841 -5.017 1.00 85.75 264 GLY A N 1
ATOM 2120 C CA . GLY A 1 264 ? 11.348 -5.905 -4.887 1.00 85.75 264 GLY A CA 1
ATOM 2121 C C . GLY A 1 264 ? 10.949 -4.426 -5.026 1.00 85.75 264 GLY A C 1
ATOM 2122 O O . GLY A 1 264 ? 9.811 -4.034 -4.724 1.00 85.75 264 GLY A O 1
ATOM 2123 N N . ILE A 1 265 ? 11.916 -3.585 -5.413 1.00 89.19 265 ILE A N 1
ATOM 2124 C CA . ILE A 1 265 ? 11.752 -2.136 -5.625 1.00 89.19 265 ILE A CA 1
ATOM 2125 C C . ILE A 1 265 ? 11.495 -1.888 -7.118 1.00 89.19 265 ILE A C 1
ATOM 2127 O O . ILE A 1 265 ? 12.429 -1.669 -7.878 1.00 89.19 265 ILE A O 1
ATOM 2131 N N . LEU A 1 266 ? 10.225 -1.921 -7.535 1.00 90.88 266 LEU A N 1
ATOM 2132 C CA . LEU A 1 266 ? 9.845 -1.781 -8.951 1.00 90.88 266 LEU A CA 1
ATOM 2133 C C . LEU A 1 266 ? 9.384 -0.393 -9.377 1.00 90.88 266 LEU A C 1
ATOM 2135 O O . LEU A 1 266 ? 9.196 -0.169 -10.562 1.00 90.88 266 LEU A O 1
ATOM 2139 N N . VAL A 1 267 ? 9.223 0.553 -8.449 1.00 91.69 267 VAL A N 1
ATOM 2140 C CA . VAL A 1 267 ? 8.650 1.874 -8.771 1.00 91.69 267 VAL A CA 1
ATOM 2141 C C . VAL A 1 267 ? 9.447 2.592 -9.867 1.00 91.69 267 VAL A C 1
ATOM 2143 O O . VAL A 1 267 ? 8.856 3.163 -10.776 1.00 91.69 267 VAL A O 1
ATOM 2146 N N . GLY A 1 268 ? 10.783 2.546 -9.809 1.00 90.56 268 GLY A N 1
ATOM 2147 C CA . GLY A 1 268 ? 11.628 3.155 -10.841 1.00 90.56 268 GLY A CA 1
ATOM 2148 C C . GLY A 1 268 ? 11.500 2.461 -12.199 1.00 90.56 268 GLY A C 1
ATOM 2149 O O . GLY A 1 268 ? 11.449 3.132 -13.224 1.00 90.56 268 GLY A O 1
ATOM 2150 N N . LEU A 1 269 ? 11.393 1.131 -12.196 1.00 90.88 269 LEU A N 1
ATOM 2151 C CA . LEU A 1 269 ? 11.288 0.335 -13.413 1.00 90.88 269 LEU A CA 1
ATOM 2152 C C . LEU A 1 269 ? 9.914 0.473 -14.087 1.00 90.88 269 LEU A C 1
ATOM 2154 O O . LEU A 1 269 ? 9.847 0.601 -15.305 1.00 90.88 269 LEU A O 1
ATOM 2158 N N . ALA A 1 270 ? 8.835 0.506 -13.303 1.00 93.12 270 ALA A N 1
ATOM 2159 C CA . ALA A 1 270 ? 7.482 0.747 -13.799 1.00 93.12 270 ALA A CA 1
ATOM 2160 C C . ALA A 1 270 ? 7.400 2.101 -14.522 1.00 93.12 270 ALA A C 1
ATOM 2162 O O . ALA A 1 270 ? 7.007 2.162 -15.684 1.00 93.12 270 ALA A O 1
ATOM 2163 N N . ARG A 1 271 ? 7.906 3.165 -13.880 1.00 92.31 271 ARG A N 1
ATOM 2164 C CA . ARG A 1 271 ? 7.958 4.512 -14.471 1.00 92.31 271 ARG A CA 1
ATOM 2165 C C . ARG A 1 271 ? 8.819 4.579 -15.726 1.00 92.31 271 ARG A C 1
ATOM 2167 O O . ARG A 1 271 ? 8.452 5.254 -16.679 1.00 92.31 271 ARG A O 1
ATOM 2174 N N . TYR A 1 272 ? 9.958 3.886 -15.740 1.00 92.19 272 TYR A N 1
ATOM 2175 C CA . TYR A 1 272 ? 10.816 3.815 -16.923 1.00 92.19 272 TYR A CA 1
ATOM 2176 C C . TYR A 1 272 ? 10.100 3.168 -18.120 1.00 92.19 272 TYR A C 1
ATOM 2178 O O . TYR A 1 272 ? 10.271 3.612 -19.251 1.00 92.19 272 TYR A O 1
ATOM 2186 N N . ASN A 1 273 ? 9.253 2.169 -17.861 1.00 91.75 273 ASN A N 1
ATOM 2187 C CA . ASN A 1 273 ? 8.422 1.509 -18.869 1.00 91.75 273 ASN A CA 1
ATOM 2188 C C . ASN A 1 273 ? 7.112 2.261 -19.191 1.00 91.75 273 ASN A C 1
ATOM 2190 O O . ASN A 1 273 ? 6.291 1.748 -19.948 1.00 91.75 273 ASN A O 1
ATOM 2194 N N . GLY A 1 274 ? 6.922 3.472 -18.652 1.00 92.88 274 GLY A N 1
ATOM 2195 C CA . GLY A 1 274 ? 5.767 4.326 -18.940 1.00 92.88 274 GLY A CA 1
ATOM 2196 C C . GLY A 1 274 ? 4.505 4.008 -18.138 1.00 92.88 274 GLY A C 1
ATOM 2197 O O . GLY A 1 274 ? 3.440 4.468 -18.525 1.00 92.88 274 GLY A O 1
ATOM 2198 N N . HIS A 1 275 ? 4.613 3.243 -17.049 1.00 92.69 275 HIS A N 1
ATOM 2199 C CA . HIS A 1 275 ? 3.490 2.969 -16.150 1.00 92.69 275 HIS A CA 1
ATOM 2200 C C . HIS A 1 275 ? 3.494 3.901 -14.939 1.00 92.69 275 HIS A C 1
ATOM 2202 O O . HIS A 1 275 ? 4.551 4.204 -14.368 1.00 92.69 275 HIS A O 1
ATOM 2208 N N . ASP A 1 276 ? 2.300 4.282 -14.491 1.00 92.19 276 ASP A N 1
ATOM 2209 C CA . ASP A 1 276 ? 2.130 5.175 -13.344 1.00 92.19 276 ASP A CA 1
ATOM 2210 C C . ASP A 1 276 ? 2.381 4.464 -12.011 1.00 92.19 276 ASP A C 1
ATOM 2212 O O . ASP A 1 276 ? 2.898 5.055 -11.051 1.00 92.19 276 ASP A O 1
ATOM 2216 N N . ASN A 1 277 ? 2.051 3.172 -11.946 1.00 94.25 277 ASN A N 1
ATOM 2217 C CA . ASN A 1 277 ? 2.147 2.372 -10.735 1.00 94.25 277 ASN A CA 1
ATOM 2218 C C . ASN A 1 277 ? 2.675 0.951 -11.002 1.00 94.25 277 ASN A C 1
ATOM 2220 O O . ASN A 1 277 ? 2.693 0.448 -12.122 1.00 94.25 277 ASN A O 1
ATOM 2224 N N . VAL A 1 278 ? 3.157 0.304 -9.937 1.00 94.50 278 VAL A N 1
ATOM 2225 C CA . VAL A 1 278 ? 3.750 -1.041 -10.025 1.00 94.50 278 VAL A CA 1
ATOM 2226 C C . VAL A 1 278 ? 2.710 -2.116 -10.327 1.00 94.50 278 VAL A C 1
ATOM 2228 O O . VAL A 1 278 ? 3.061 -3.104 -10.955 1.00 94.50 278 VAL A O 1
ATOM 2231 N N . HIS A 1 279 ? 1.477 -1.978 -9.848 1.00 93.94 279 HIS A N 1
ATOM 2232 C CA . HIS A 1 279 ? 0.456 -2.998 -10.047 1.00 93.94 279 HIS A CA 1
ATOM 2233 C C . HIS A 1 279 ? 0.110 -3.148 -11.529 1.00 93.94 279 HIS A C 1
ATOM 2235 O O . HIS A 1 279 ? 0.252 -4.245 -12.051 1.00 93.94 279 HIS A O 1
ATOM 2241 N N . GLU A 1 280 ? -0.178 -2.040 -12.206 1.00 92.94 280 GLU A N 1
ATOM 2242 C CA . GLU A 1 280 ? -0.430 -1.994 -13.650 1.00 92.94 280 GLU A CA 1
ATOM 2243 C C . GLU A 1 280 ? 0.753 -2.542 -14.466 1.00 92.94 280 GLU A C 1
ATOM 2245 O O . GLU A 1 280 ? 0.579 -3.282 -15.427 1.00 92.94 280 GLU A O 1
ATOM 2250 N N . TYR A 1 281 ? 1.985 -2.242 -14.043 1.00 92.56 281 TYR 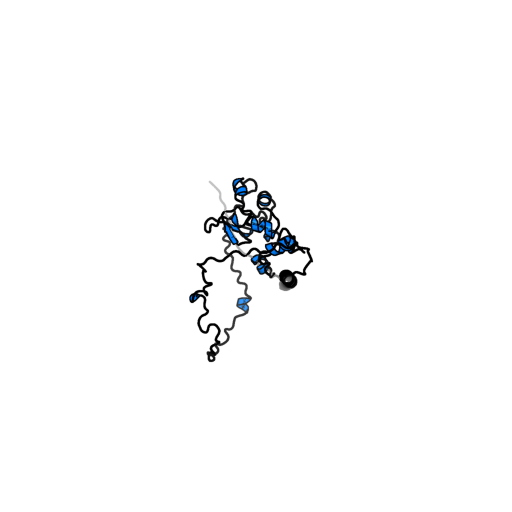A N 1
ATOM 2251 C CA . TYR A 1 281 ? 3.189 -2.777 -14.682 1.00 92.56 281 TYR A CA 1
ATOM 2252 C C . TYR A 1 281 ? 3.324 -4.307 -14.565 1.00 92.56 281 TYR A C 1
ATOM 2254 O O . TYR A 1 281 ? 3.967 -4.928 -15.407 1.00 92.56 281 TYR A O 1
ATOM 2262 N N . LEU A 1 282 ? 2.768 -4.914 -13.512 1.00 89.19 282 LEU A N 1
ATOM 2263 C CA . LEU A 1 282 ? 2.845 -6.357 -13.264 1.00 89.19 282 LEU A CA 1
ATOM 2264 C C . LEU A 1 282 ? 1.725 -7.159 -13.932 1.00 89.19 282 LEU A C 1
ATOM 2266 O O . LEU A 1 282 ? 1.855 -8.374 -14.030 1.00 89.19 282 LEU A O 1
ATOM 2270 N N . GLU A 1 283 ? 0.640 -6.513 -14.349 1.00 85.56 283 GLU A N 1
ATOM 2271 C CA . GLU A 1 283 ? -0.497 -7.162 -15.019 1.00 85.56 283 GLU A CA 1
ATOM 2272 C C . GLU A 1 283 ? -0.300 -7.311 -16.537 1.00 85.56 283 GLU A C 1
ATOM 2274 O O . GLU A 1 283 ? -1.228 -7.680 -17.253 1.00 85.56 283 GLU A O 1
ATOM 2279 N N . ARG A 1 284 ? 0.907 -7.017 -17.025 1.00 66.50 284 ARG A N 1
ATOM 2280 C CA . ARG A 1 284 ? 1.257 -6.965 -18.444 1.00 66.50 284 ARG A CA 1
ATOM 2281 C C . ARG A 1 284 ? 1.925 -8.237 -18.960 1.00 66.50 284 ARG A C 1
ATOM 2283 O O . ARG A 1 284 ? 2.578 -8.943 -18.158 1.00 66.50 284 ARG A O 1
#

InterPro domains:
  IPR018866 Zinc-finger domain of monoamine-oxidase A repressor R1 [PF10497] (185-282)
  IPR040221 CDCA7/CDA7L [PTHR31169] (30-283)

Nearest PDB structures (foldseek):
  8tlf-assembly1_A  TM=9.679E-01  e=8.837E-12  Mus musculus
  8tlk-assembly2_B-3  TM=9.678E-01  e=1.204E-11  Homo sapiens
  8tll-assembly2_B-3  TM=9.683E-01  e=1.856E-11  Mus musculus
  8yv8-assembly1_K  TM=9.570E-01  e=2.100E-11  Homo sapiens

pLDDT: mean 72.22, std 21.39, range [29.3, 97.25]

Secondary structure (DSSP, 8-state):
-------------PPPP-PPPTHHHHHHHHHHHHHHHHHHHHHHHHHHHHHHHHHHHHHHHHHHHHHHHHHHHHHHHHHHS-----------PPPPPPP--------PPPPGGGSPPTTTT-----------------HHHHH--------------------STT--HHHHHT---SGGGPPB-SSSPEEPTTT--EESS-B----SSS--GGGG--BHHHHHHHHS--HHHHHS-TT---TTTTT---SHHHHHHHTPPP--S-HHHHHHTT-SSHHHHH--

Solvent-accessible surface area (backbone atoms only — not comparable to full-atom values): 17968 Å² total; per-residue (Å²): 138,90,81,92,82,91,86,89,88,89,84,90,85,90,83,83,87,82,81,84,68,80,72,63,62,57,59,53,54,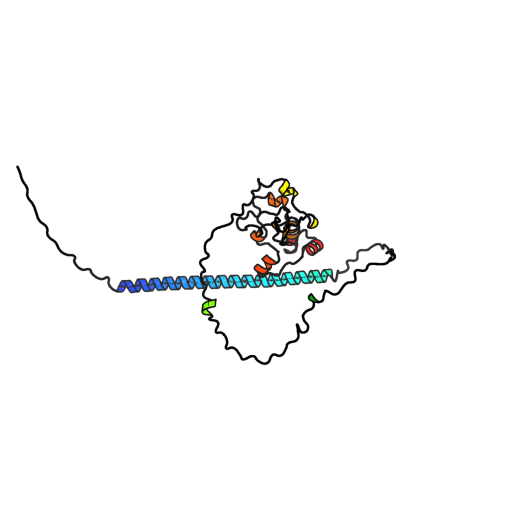52,49,53,49,54,52,49,56,47,53,51,51,58,48,51,54,51,52,51,49,52,48,52,52,49,50,56,50,51,51,52,26,51,52,52,33,50,52,51,51,50,53,52,50,54,52,52,51,44,71,76,53,64,78,79,74,87,68,93,72,86,88,80,82,88,82,86,78,84,88,83,81,86,83,80,80,69,88,70,76,79,59,84,86,76,54,75,58,90,64,76,83,58,82,75,83,71,74,85,72,76,82,72,73,82,77,81,73,62,62,65,70,74,69,54,77,76,78,69,75,70,76,84,73,77,73,68,75,74,71,81,73,78,54,51,88,70,60,48,69,67,52,56,69,39,44,22,71,45,83,83,64,55,50,77,31,88,84,85,22,54,43,20,54,78,81,63,52,35,20,67,44,40,51,34,68,42,55,67,78,80,61,67,68,52,70,29,16,35,37,27,45,53,35,27,36,42,66,61,44,54,49,66,62,44,46,68,36,76,79,34,55,29,49,66,82,70,72,66,44,69,42,52,65,58,22,47,74,70,61,30,61,59,63,75,89,40,55,68,57,19,47,74,74,74,30,86,14,33,47,70,51,66,77,109

Organism: Neolamprologus brichardi (NCBI:txid32507)

Sequence (284 aa):
SPKKETQEKSVKKPVKGKSPSQISRGRQKVKQKQDEEKEEEEDEDKEEEELSHSLKKRDKNIQENKAMSVFLLTNIVFALFPQKKKRLSERATPKKRKSETDVVSERRNPSRKARPPENFAVEEKSEPIHVRSPRTVDIKRLVEKHKKRRSQSSRKSQYCVKSVDEITKEDLDNIAYRSKDKIWDKENGSSCHQCRQKTLDTKTVCRSGFCVGAKGQFCGPCLKNRYGEDVCTVLLDPTWSCPICRGMCNCSLCRKKEGRCATGILVGLARYNGHDNVHEYLER

Radius of gyration: 36.31 Å; Cα contacts (8 Å, |Δi|>4): 218; chains: 1; bounding box: 114×83×102 Å